Protein AF-A0A257CIY1-F1 (afdb_monomer)

Radius of gyration: 21.98 Å; Cα contacts (8 Å, |Δi|>4): 385; chains: 1; bounding box: 58×65×48 Å

Solvent-accessible surface area (backbone atoms only — not comparable to full-atom values): 18807 Å² total; per-residue (Å²): 137,91,86,81,84,79,80,72,84,63,74,68,58,62,56,50,49,56,51,46,56,52,44,54,53,49,51,56,49,50,68,36,63,74,48,83,44,46,62,54,44,55,55,49,56,71,69,44,56,70,42,62,49,39,42,55,61,74,32,78,88,51,40,74,64,55,70,74,72,50,87,64,82,76,81,66,85,75,79,75,54,74,66,58,45,50,50,50,51,52,17,51,54,28,56,54,46,79,53,44,65,61,54,44,32,76,73,69,68,60,56,58,76,64,17,49,76,54,48,61,90,66,48,63,60,50,52,41,52,41,42,50,53,25,52,53,48,31,63,76,48,62,53,66,80,57,82,95,53,64,50,44,80,51,68,74,60,67,52,43,51,53,35,20,50,49,17,22,53,18,14,61,49,36,74,72,24,44,68,61,31,53,30,52,49,49,38,51,40,44,37,41,22,36,37,38,36,16,31,65,50,42,59,60,84,38,49,37,48,33,50,52,37,50,45,40,47,33,61,67,36,85,70,37,85,50,94,55,32,63,54,54,50,50,48,57,53,49,53,48,52,49,44,53,50,51,43,53,50,31,58,70,71,67,46,82,80,67,64,42,66,56,54,48,48,49,59,26,43,68,35,31,37,54,56,52,42,52,50,52,15,59,56,36,40,95,81,44,41,31,66,58,26,16,48,54,34,36,40,48,40,54,44,47,37,32,32,29,45,12,52,39,47,50,52,50,47,26,75,75,64,34,59,70,57,47,50,53,52,54,50,51,55,53,52,55,48,50,52,51,54,55,54,56,64,73,77,111

pLDDT: mean 71.23, std 19.75, range [25.67, 95.38]

Foldseek 3Di:
DDDDDDDDPDPVVVVVVVVVVVCVVVVLVVVCPPDPNVVVLVVLLVVDDQLLNLLVCLDPVNCVVVVVPDPAPDQPPDDDPPVLLVLLLLLLCLLLDAALVVVLCVVPVDDLVVLLVLQDPCNLVLLLVLLLVLLVVLLVDLLVVDDQQAQPQQPLDPLLVVLLQLLLQLLAVAPVSLSVSSSVLSNSLLNSLLSLLSNLRHGSVRSNVSLVSLLLLQSLANPSNDLCNLVSNVVSVVQLSVLSVVQSSCSSVVHDRDPSVVSSSVSSCVRNSVVSSSLSSQRSDPPRHSNSSSSSSSSVSVSSSSSSNSSSSLVSSCVRNNNVVSSVSSNVSSVVVVVVVVVVVVVD

Mean predicted aligned error: 12.9 Å

Sequence (348 aa):
MRQKRIKGSNPFVSANLQAFESCVARQALRKSLASRGFFVFRARCASLDPMLRSCLKDMPVTNLERTAKHEPAKVRAGVLDAQARAQLQLAVECLKRESWLVKLSGTVGTSLAVSAKFLPKGAKEKVRELASAAITKAMNGAALTLAHEPGAKASTGTGKLLTAASGAVGGAFGIVGAVAEIPATTMLTLRAIADVARSEGFDVRSPAVRLECAQVLALGSDDAIDDDALEGYYAVRSGMAMACNQAAAQLASGAAQMNWLAKVIQIVLEKFGVQLTSKAAAMSVPVVGAVIGATINTLFTDYYQTIARGHFIVKRLEEAHGVDVVRAELQAICAERAERLARGRRVV

Nearest PDB structures (foldseek):
  4pgr-assembly1_A  TM=3.120E-01  e=1.711E+00  Bacillus subtilis subsp. subtilis str. 168
  6oop-assembly1_A  TM=2.326E-01  e=3.933E+00  Escherichia coli
  6nq9-assembly3_C  TM=1.954E-01  e=4.100E+00  Bacillus subtilis subsp. subtilis str. 168
  6nq8-assembly2_B  TM=2.039E-01  e=7.043E+00  Bacillus subtilis subsp. subtilis str. 168

Structure (mmCIF, N/CA/C/O backbone):
data_AF-A0A257CIY1-F1
#
_entry.id   AF-A0A257CIY1-F1
#
loop_
_atom_site.group_PDB
_atom_site.id
_atom_site.type_symbol
_atom_site.label_atom_id
_atom_site.label_alt_id
_atom_site.label_comp_id
_atom_site.label_asym_id
_atom_site.label_entity_id
_atom_site.label_seq_id
_atom_site.pdbx_PDB_ins_code
_atom_site.Cartn_x
_atom_site.Cartn_y
_atom_site.Cartn_z
_atom_site.occupancy
_atom_site.B_iso_or_equiv
_atom_site.auth_seq_id
_atom_site.auth_comp_id
_atom_site.auth_asym_id
_atom_site.auth_atom_id
_atom_site.pdbx_PDB_model_num
ATOM 1 N N . MET A 1 1 ? 40.477 22.303 7.337 1.00 32.00 1 MET A N 1
ATOM 2 C CA . MET A 1 1 ? 39.216 22.049 6.598 1.00 32.00 1 MET A CA 1
ATOM 3 C C . MET A 1 1 ? 39.417 20.806 5.736 1.00 32.00 1 MET A C 1
ATOM 5 O O . MET A 1 1 ? 40.310 20.802 4.911 1.00 32.00 1 MET A O 1
ATOM 9 N N . ARG A 1 2 ? 38.923 19.646 6.187 1.00 30.03 2 ARG A N 1
ATOM 10 C CA . ARG A 1 2 ? 37.704 18.948 5.714 1.00 30.03 2 ARG A CA 1
ATOM 11 C C . ARG A 1 2 ? 37.804 18.380 4.287 1.00 30.03 2 ARG A C 1
ATOM 13 O O . ARG A 1 2 ? 37.438 19.052 3.339 1.00 30.03 2 ARG A O 1
ATOM 20 N N . GLN A 1 3 ? 38.124 17.088 4.199 1.00 27.98 3 GLN A N 1
ATOM 21 C CA . GLN A 1 3 ? 37.445 16.121 3.326 1.00 27.98 3 GLN A CA 1
ATOM 22 C C . GLN A 1 3 ? 37.514 14.737 3.999 1.00 27.98 3 GLN A C 1
ATOM 24 O O . GLN A 1 3 ? 38.563 14.104 4.035 1.00 27.98 3 GLN A O 1
ATOM 29 N N . LYS A 1 4 ? 36.398 14.275 4.577 1.00 28.73 4 LYS A N 1
ATOM 30 C CA . LYS A 1 4 ? 36.209 12.875 4.988 1.00 28.73 4 LYS A CA 1
ATOM 31 C C . LYS A 1 4 ? 35.299 12.215 3.952 1.00 28.73 4 LYS A C 1
ATOM 33 O O . LYS A 1 4 ? 34.103 12.481 3.932 1.00 28.73 4 LYS A O 1
ATOM 38 N N . ARG A 1 5 ? 35.881 11.361 3.103 1.00 27.22 5 ARG A N 1
ATOM 39 C CA . ARG A 1 5 ? 35.157 10.314 2.369 1.00 27.22 5 ARG A CA 1
ATOM 40 C C . ARG A 1 5 ? 34.639 9.303 3.390 1.00 27.22 5 ARG A C 1
ATOM 42 O O . ARG A 1 5 ? 35.444 8.632 4.031 1.00 27.22 5 ARG A O 1
ATOM 49 N N . ILE A 1 6 ? 33.325 9.170 3.515 1.00 26.11 6 ILE A N 1
ATOM 50 C CA . ILE A 1 6 ? 32.704 8.020 4.174 1.00 26.11 6 ILE A CA 1
ATOM 51 C C . ILE A 1 6 ? 32.456 6.985 3.069 1.00 26.11 6 ILE A C 1
ATOM 53 O O . ILE A 1 6 ? 31.558 7.143 2.250 1.00 26.11 6 ILE A O 1
ATOM 57 N N . LYS A 1 7 ? 33.333 5.972 3.002 1.00 31.23 7 LYS A N 1
ATOM 58 C CA . LYS A 1 7 ? 33.074 4.686 2.328 1.00 31.23 7 LYS A CA 1
ATOM 59 C C . LYS A 1 7 ? 31.859 4.067 3.035 1.00 31.23 7 LYS A C 1
ATOM 61 O O . LYS A 1 7 ? 31.823 4.062 4.259 1.00 31.23 7 LYS A O 1
ATOM 66 N N . GLY A 1 8 ? 30.807 3.679 2.328 1.00 27.11 8 GLY A N 1
ATOM 67 C CA . GLY A 1 8 ? 30.792 2.478 1.499 1.00 27.11 8 GLY A CA 1
ATOM 68 C C . GLY A 1 8 ? 30.074 1.392 2.300 1.00 27.11 8 GLY A C 1
ATOM 69 O O . GLY A 1 8 ? 30.664 0.802 3.202 1.00 27.11 8 GLY A O 1
ATOM 70 N N . SER A 1 9 ? 28.786 1.214 2.010 1.00 32.03 9 SER A N 1
ATOM 71 C CA . SER A 1 9 ? 27.926 0.145 2.516 1.00 32.03 9 SER A CA 1
ATOM 72 C C . SER A 1 9 ? 28.640 -1.203 2.407 1.00 32.03 9 SER A C 1
ATOM 74 O O . SER A 1 9 ? 29.236 -1.535 1.387 1.00 32.03 9 SER A O 1
ATOM 76 N N . ASN A 1 10 ? 28.652 -1.945 3.512 1.00 27.09 10 ASN A N 1
ATOM 77 C CA . ASN A 1 10 ? 29.484 -3.125 3.699 1.00 27.09 10 ASN A CA 1
ATOM 78 C C . ASN A 1 10 ? 28.898 -4.323 2.910 1.00 27.09 10 ASN A C 1
ATOM 80 O O . ASN A 1 10 ? 27.855 -4.845 3.316 1.00 27.09 10 ASN A O 1
ATOM 84 N N . PRO A 1 11 ? 29.534 -4.801 1.819 1.00 33.41 11 PRO A N 1
ATOM 85 C CA . PRO A 1 11 ? 29.015 -5.901 0.990 1.00 33.41 11 PRO A CA 1
ATOM 86 C C . PRO A 1 11 ? 28.999 -7.259 1.718 1.00 33.41 11 PRO A C 1
ATOM 88 O O . PRO A 1 11 ? 28.445 -8.235 1.218 1.00 33.41 11 PRO A O 1
ATOM 91 N N . PHE A 1 12 ? 29.558 -7.325 2.930 1.00 25.67 12 PHE A N 1
ATOM 92 C CA . PHE A 1 12 ? 29.509 -8.498 3.800 1.00 25.67 12 PHE A CA 1
ATOM 93 C C . PHE A 1 12 ? 28.160 -8.684 4.515 1.00 25.67 12 PHE A C 1
ATOM 95 O O . PHE A 1 12 ? 27.861 -9.789 4.964 1.00 25.67 12 PHE A O 1
ATOM 102 N N . VAL A 1 13 ? 27.334 -7.637 4.635 1.00 29.42 13 VAL A N 1
ATOM 103 C CA . VAL A 1 13 ? 26.060 -7.716 5.375 1.00 29.42 13 VAL A CA 1
ATOM 104 C C . VAL A 1 13 ? 24.937 -8.277 4.497 1.00 29.42 13 VAL A C 1
ATOM 106 O O . VAL A 1 13 ? 24.141 -9.079 4.976 1.00 29.42 13 VAL A O 1
ATOM 109 N N . SER A 1 14 ? 24.911 -7.959 3.198 1.00 31.91 14 SER A N 1
ATOM 110 C CA . SER A 1 14 ? 23.893 -8.460 2.259 1.00 31.91 14 SER A CA 1
ATOM 111 C C . SER A 1 14 ? 24.115 -9.924 1.849 1.00 31.91 14 SER A C 1
ATOM 113 O O . SER A 1 14 ? 23.158 -10.698 1.807 1.00 31.91 14 SER A O 1
ATOM 115 N N . ALA A 1 15 ? 25.369 -10.338 1.631 1.00 29.05 15 ALA A N 1
ATOM 116 C CA . ALA A 1 15 ? 25.707 -11.720 1.276 1.00 29.05 15 ALA A CA 1
ATOM 117 C C . ALA A 1 15 ? 25.490 -12.701 2.446 1.00 29.05 15 ALA A C 1
ATOM 119 O O . ALA A 1 15 ? 24.985 -13.808 2.250 1.00 29.05 15 ALA A O 1
ATOM 120 N N . ASN A 1 16 ? 25.803 -12.281 3.679 1.00 27.66 16 ASN A N 1
ATOM 121 C CA . ASN A 1 16 ? 25.569 -13.110 4.860 1.00 27.66 16 ASN A CA 1
ATOM 122 C C . ASN A 1 16 ? 24.086 -13.208 5.219 1.00 27.66 16 ASN A C 1
ATOM 124 O O . ASN A 1 16 ? 23.669 -14.268 5.668 1.00 27.66 16 ASN A O 1
ATOM 128 N N . LEU A 1 17 ? 23.268 -12.181 4.966 1.00 29.47 17 LEU A N 1
ATOM 129 C CA . LEU A 1 17 ? 21.825 -12.260 5.212 1.00 29.47 17 LEU A CA 1
ATOM 130 C C . LEU A 1 17 ? 21.140 -13.239 4.241 1.00 29.47 17 LEU A C 1
ATOM 132 O O . LEU A 1 17 ? 20.365 -14.080 4.683 1.00 29.47 17 LEU A O 1
ATOM 136 N N . GLN A 1 18 ? 21.511 -13.237 2.953 1.00 35.22 18 GLN A N 1
ATOM 137 C CA . GLN A 1 18 ? 21.011 -14.213 1.969 1.00 35.22 18 GLN A CA 1
ATOM 138 C C . GLN A 1 18 ? 21.487 -15.651 2.241 1.00 35.22 18 GLN A C 1
ATOM 140 O O . GLN A 1 18 ? 20.721 -16.605 2.054 1.00 35.22 18 GLN A O 1
ATOM 145 N N . ALA A 1 19 ? 22.728 -15.832 2.710 1.00 29.42 19 ALA A N 1
ATOM 146 C CA . ALA A 1 19 ? 23.244 -17.138 3.124 1.00 29.42 19 ALA A CA 1
ATOM 147 C C . ALA A 1 19 ? 22.586 -17.631 4.428 1.00 29.42 19 ALA A C 1
ATOM 149 O O . ALA A 1 19 ? 22.312 -18.825 4.567 1.00 29.42 19 ALA A O 1
ATOM 150 N N . PHE A 1 20 ? 22.257 -16.725 5.352 1.00 29.06 20 PHE A N 1
ATOM 151 C CA . PHE A 1 20 ? 21.577 -17.039 6.609 1.00 29.06 20 PHE A CA 1
ATOM 152 C C . PHE A 1 20 ? 20.088 -17.357 6.393 1.00 29.06 20 PHE A C 1
ATOM 154 O O . PHE A 1 20 ? 19.600 -18.354 6.920 1.00 29.06 20 PHE A O 1
ATOM 161 N N . GLU A 1 21 ? 19.387 -16.610 5.532 1.00 39.56 21 GLU A N 1
ATOM 162 C CA . GLU A 1 21 ? 18.001 -16.890 5.113 1.00 39.56 21 GLU A CA 1
ATOM 163 C C . GLU A 1 21 ? 17.883 -18.235 4.389 1.00 39.56 21 GLU A C 1
ATOM 165 O O . GLU A 1 21 ? 16.994 -19.041 4.668 1.00 39.56 21 GLU A O 1
ATOM 170 N N . SER A 1 22 ? 18.854 -18.524 3.523 1.00 37.66 22 SER A N 1
ATOM 171 C CA . SER A 1 22 ? 19.021 -19.810 2.853 1.00 37.66 22 SER A CA 1
ATOM 172 C C . SER A 1 22 ? 19.276 -20.969 3.809 1.00 37.66 22 SER A C 1
ATOM 174 O O . SER A 1 22 ? 18.736 -22.056 3.603 1.00 37.66 22 SER A O 1
ATOM 176 N N . CYS A 1 23 ? 20.153 -20.772 4.795 1.00 30.70 23 CYS A N 1
ATOM 177 C CA . CYS A 1 23 ? 20.637 -21.825 5.679 1.00 30.70 23 CYS A CA 1
ATOM 178 C C . CYS A 1 23 ? 19.613 -22.140 6.768 1.00 30.70 23 CYS A C 1
ATOM 180 O O . CYS A 1 23 ? 19.277 -23.303 6.950 1.00 30.70 23 CYS A O 1
ATOM 182 N N . VAL A 1 24 ? 19.025 -21.133 7.417 1.00 39.59 24 VAL A N 1
ATOM 183 C CA . VAL A 1 24 ? 18.032 -21.334 8.484 1.00 39.59 24 VAL A CA 1
ATOM 184 C C . VAL A 1 24 ? 16.750 -21.963 7.933 1.00 39.59 24 VAL A C 1
ATOM 186 O O . VAL A 1 24 ? 16.250 -22.925 8.518 1.00 39.59 24 VAL A O 1
ATOM 189 N N . ALA A 1 25 ? 16.266 -21.515 6.767 1.00 40.16 25 ALA A N 1
ATOM 190 C CA . ALA A 1 25 ? 15.112 -22.130 6.113 1.00 40.16 25 ALA A CA 1
ATOM 191 C C . ALA A 1 25 ? 15.414 -23.572 5.670 1.00 40.16 25 ALA A C 1
ATOM 193 O O . ALA A 1 25 ? 14.638 -24.478 5.970 1.00 40.16 25 ALA A O 1
ATOM 194 N N . ARG A 1 26 ? 16.571 -23.831 5.037 1.00 41.38 26 ARG A N 1
ATOM 195 C CA . ARG A 1 26 ? 16.959 -25.191 4.607 1.00 41.38 26 ARG A CA 1
ATOM 196 C C . ARG A 1 26 ? 17.271 -26.125 5.770 1.00 41.38 26 ARG A C 1
ATOM 198 O O . ARG A 1 26 ? 16.998 -27.315 5.663 1.00 41.38 26 ARG A O 1
ATOM 205 N N . GLN A 1 27 ? 17.826 -25.629 6.869 1.00 40.03 27 GLN A N 1
ATOM 206 C CA . GLN A 1 27 ? 18.190 -26.429 8.038 1.00 40.03 27 GLN A CA 1
ATOM 207 C C . GLN A 1 27 ? 16.960 -26.742 8.900 1.00 40.03 27 GLN A C 1
ATOM 209 O O . GLN A 1 27 ? 16.857 -27.858 9.409 1.00 40.03 27 GLN A O 1
ATOM 214 N N . ALA A 1 28 ? 15.986 -25.828 8.984 1.00 42.22 28 ALA A N 1
ATOM 215 C CA . ALA A 1 28 ? 14.673 -26.097 9.572 1.00 42.22 28 ALA A CA 1
ATOM 216 C C . ALA A 1 28 ? 13.869 -27.111 8.734 1.00 42.22 28 ALA A C 1
ATOM 218 O O . ALA A 1 28 ? 13.314 -28.063 9.287 1.00 42.22 28 ALA A O 1
ATOM 219 N N . LEU A 1 29 ? 13.882 -26.976 7.401 1.00 40.94 29 LEU A N 1
ATOM 220 C CA . LEU A 1 29 ? 13.205 -27.907 6.491 1.00 40.94 29 LEU A CA 1
ATOM 221 C C . LEU A 1 29 ? 13.872 -29.295 6.486 1.00 40.94 29 LEU A C 1
ATOM 223 O O . LEU A 1 29 ? 13.186 -30.306 6.606 1.00 40.94 29 LEU A O 1
ATOM 227 N N . ARG A 1 30 ? 15.213 -29.369 6.425 1.00 42.88 30 ARG A N 1
ATOM 228 C CA . ARG A 1 30 ? 15.969 -30.638 6.458 1.00 42.88 30 ARG A CA 1
ATOM 229 C C . ARG A 1 30 ? 15.815 -31.382 7.783 1.00 42.88 30 ARG A C 1
ATOM 231 O O . ARG A 1 30 ? 15.668 -32.600 7.763 1.00 42.88 30 ARG A O 1
ATOM 238 N N . LYS A 1 31 ? 15.796 -30.679 8.923 1.00 43.66 31 LYS A N 1
ATOM 239 C CA . LYS A 1 31 ? 15.531 -31.305 10.233 1.00 43.66 31 LYS A CA 1
ATOM 240 C C . LYS A 1 31 ? 14.095 -31.835 10.349 1.00 43.66 31 LYS A C 1
ATOM 242 O O . LYS A 1 31 ? 13.880 -32.829 11.033 1.00 43.66 31 LYS A O 1
ATOM 247 N N . SER A 1 32 ? 13.130 -31.215 9.663 1.00 41.97 32 SER A N 1
ATOM 248 C CA . SER A 1 32 ? 11.726 -31.654 9.646 1.00 41.97 32 SER A CA 1
ATOM 249 C C . SER A 1 32 ? 11.461 -32.816 8.672 1.00 41.97 32 SER A C 1
ATOM 251 O O . SER A 1 32 ? 10.648 -33.691 8.971 1.00 41.97 32 SER A O 1
ATOM 253 N N . LEU A 1 33 ? 12.184 -32.868 7.547 1.00 42.97 33 LEU A N 1
ATOM 254 C CA . LEU A 1 33 ? 12.042 -33.893 6.501 1.00 42.97 33 LEU A CA 1
ATOM 255 C C . LEU A 1 33 ? 12.739 -35.228 6.822 1.00 42.97 33 LEU A C 1
ATOM 257 O O . LEU A 1 33 ? 12.382 -36.248 6.242 1.00 42.97 33 LEU A O 1
ATOM 261 N N . ALA A 1 34 ? 13.706 -35.253 7.745 1.00 44.69 34 ALA A N 1
ATOM 262 C CA . ALA A 1 34 ? 14.533 -36.435 8.023 1.00 44.69 34 ALA A CA 1
ATOM 263 C C . ALA A 1 34 ? 13.948 -37.436 9.049 1.00 44.69 34 ALA A C 1
ATOM 265 O O . ALA A 1 34 ? 14.633 -38.369 9.457 1.00 44.69 34 ALA A O 1
ATOM 266 N N . SER A 1 35 ? 12.698 -37.283 9.499 1.00 42.19 35 SER A N 1
ATOM 267 C CA . SER A 1 35 ? 12.053 -38.248 10.410 1.00 42.19 35 SER A CA 1
ATOM 268 C C . SER A 1 35 ? 10.523 -38.221 10.277 1.00 42.19 35 SER A C 1
ATOM 270 O O . SER A 1 35 ? 9.983 -37.454 9.480 1.00 42.19 35 SER A O 1
ATOM 272 N N . ARG A 1 36 ? 9.806 -39.016 11.094 1.00 41.50 36 ARG A N 1
ATOM 273 C CA . ARG A 1 36 ? 8.328 -39.033 11.274 1.00 41.50 36 ARG A CA 1
ATOM 274 C C . ARG A 1 36 ? 7.658 -37.635 11.380 1.00 41.50 36 ARG A C 1
ATOM 276 O O . ARG A 1 36 ? 6.434 -37.540 11.328 1.00 41.50 36 ARG A O 1
ATOM 283 N N . GLY A 1 37 ? 8.436 -36.555 11.485 1.00 39.75 37 GLY A N 1
ATOM 284 C CA . GLY A 1 37 ? 8.030 -35.153 11.439 1.00 39.75 37 GLY A CA 1
ATOM 285 C C . GLY A 1 37 ? 7.378 -34.657 10.141 1.00 39.75 37 GLY A C 1
ATOM 286 O O . GLY A 1 37 ? 6.594 -33.722 10.236 1.00 39.75 37 GLY A O 1
ATOM 287 N N . PHE A 1 38 ? 7.580 -35.268 8.964 1.00 37.91 38 PHE A N 1
ATOM 288 C CA . PHE A 1 38 ? 6.916 -34.802 7.725 1.00 37.91 38 PHE A CA 1
ATOM 289 C C . PHE A 1 38 ? 5.382 -34.948 7.770 1.00 37.91 38 PHE A C 1
ATOM 291 O O . PHE A 1 38 ? 4.649 -34.048 7.359 1.00 37.91 38 PHE A O 1
ATOM 298 N N . PHE A 1 39 ? 4.877 -36.051 8.335 1.00 38.72 39 PHE A N 1
ATOM 299 C CA . PHE A 1 39 ? 3.435 -36.267 8.516 1.00 38.72 39 PHE A CA 1
ATOM 300 C C . PHE A 1 39 ? 2.850 -35.330 9.584 1.00 38.72 39 PHE A C 1
ATOM 302 O O . PHE A 1 39 ? 1.775 -34.766 9.386 1.00 38.72 39 PHE A O 1
ATOM 309 N N . VAL A 1 40 ? 3.589 -35.094 10.675 1.00 44.44 40 VAL A N 1
ATOM 310 C CA . VAL A 1 40 ? 3.215 -34.141 11.737 1.00 44.44 40 VAL A CA 1
ATOM 311 C C . VAL A 1 40 ? 3.235 -32.701 11.220 1.00 44.44 40 VAL A C 1
ATOM 313 O O . VAL A 1 40 ? 2.339 -31.926 11.535 1.00 44.44 40 VAL A O 1
ATOM 316 N N . PHE A 1 41 ? 4.207 -32.346 10.381 1.00 44.81 41 PHE A N 1
ATOM 317 C CA . PHE A 1 41 ? 4.299 -31.047 9.722 1.00 44.81 41 PHE A CA 1
ATOM 318 C C . PHE A 1 41 ? 3.135 -30.841 8.751 1.00 44.81 41 PHE A C 1
ATOM 320 O O . PHE A 1 41 ? 2.464 -29.819 8.822 1.00 44.81 41 PHE A O 1
ATOM 327 N N . ARG A 1 42 ? 2.810 -31.834 7.913 1.00 46.78 42 ARG A N 1
ATOM 328 C CA . ARG A 1 42 ? 1.653 -31.770 7.004 1.00 46.78 42 ARG A CA 1
ATOM 329 C C . ARG A 1 42 ? 0.324 -31.662 7.763 1.00 46.78 42 ARG A C 1
ATOM 331 O O . ARG A 1 42 ? -0.530 -30.871 7.367 1.00 46.78 42 ARG A O 1
ATOM 338 N N . ALA A 1 43 ? 0.173 -32.383 8.876 1.00 52.38 43 ALA A N 1
ATOM 339 C CA . ALA A 1 43 ? -0.988 -32.280 9.764 1.00 52.38 43 ALA A CA 1
ATOM 340 C C . ALA A 1 43 ? -1.071 -30.910 10.468 1.00 52.38 43 ALA A C 1
ATOM 342 O O . ALA A 1 43 ? -2.136 -30.299 10.505 1.00 52.38 43 ALA A O 1
ATOM 343 N N . ARG A 1 44 ? 0.054 -30.359 10.945 1.00 56.31 44 ARG A N 1
ATOM 344 C CA . ARG A 1 44 ? 0.115 -29.008 11.536 1.00 56.31 44 ARG A CA 1
ATOM 345 C C . ARG A 1 44 ? -0.107 -27.910 10.495 1.00 56.31 44 ARG A C 1
ATOM 347 O O . ARG A 1 44 ? -0.799 -26.936 10.776 1.00 56.31 44 ARG A O 1
ATOM 354 N N . CYS A 1 45 ? 0.358 -28.084 9.262 1.00 52.81 45 CYS A N 1
ATOM 355 C CA . CYS A 1 45 ? 0.036 -27.187 8.154 1.00 52.81 45 CYS A CA 1
ATOM 356 C C . CYS A 1 45 ? -1.458 -27.208 7.798 1.00 52.81 45 CYS A C 1
ATOM 358 O O . CYS A 1 45 ? -1.990 -26.182 7.380 1.00 52.81 45 CYS A O 1
ATOM 360 N N . ALA A 1 46 ? -2.160 -28.329 7.998 1.00 55.84 46 ALA A N 1
ATOM 361 C CA . ALA A 1 46 ? -3.616 -28.386 7.854 1.00 55.84 46 ALA A CA 1
ATOM 362 C C . ALA A 1 46 ? -4.359 -27.598 8.952 1.00 55.84 46 ALA A C 1
ATOM 364 O O . ALA A 1 46 ? -5.495 -27.187 8.719 1.00 55.84 46 ALA A O 1
ATOM 365 N N . SER A 1 47 ? -3.699 -27.311 10.082 1.00 58.12 47 SER A N 1
ATOM 366 C CA . SER A 1 47 ? -4.184 -26.416 11.145 1.00 58.12 47 SER A CA 1
ATOM 367 C C . SER A 1 47 ? -3.744 -24.951 10.997 1.00 58.12 47 SER A C 1
ATOM 369 O O . SER A 1 47 ? -4.132 -24.119 11.812 1.00 58.12 47 SER A O 1
ATOM 371 N N . LEU A 1 48 ? -2.956 -24.607 9.963 1.00 65.00 48 LEU A N 1
ATOM 372 C CA . LEU A 1 48 ? -2.626 -23.209 9.660 1.00 65.00 48 LEU A CA 1
ATOM 373 C C . LEU A 1 48 ? -3.898 -22.429 9.348 1.00 65.00 48 LEU A C 1
ATOM 375 O O . LEU A 1 48 ? -4.706 -22.890 8.531 1.00 65.00 48 LEU A O 1
ATOM 379 N N . ASP A 1 49 ? -3.972 -21.219 9.899 1.00 70.88 49 ASP A N 1
ATOM 380 C CA . ASP A 1 49 ? -4.901 -20.186 9.458 1.00 70.88 49 ASP A CA 1
ATOM 381 C C . ASP A 1 49 ? -4.893 -20.084 7.910 1.00 70.88 49 ASP A C 1
ATOM 383 O O . ASP A 1 49 ? -3.811 -20.090 7.304 1.00 70.88 49 ASP A O 1
ATOM 387 N N . PRO A 1 50 ? -6.065 -20.037 7.242 1.00 72.56 50 PRO A N 1
ATOM 388 C CA . PRO A 1 50 ? -6.152 -20.005 5.782 1.00 72.56 50 PRO A CA 1
ATOM 389 C C . PRO A 1 50 ? -5.366 -18.856 5.148 1.00 72.56 50 PRO A C 1
ATOM 391 O O . PRO A 1 50 ? -4.809 -19.025 4.060 1.00 72.56 50 PRO A O 1
ATOM 394 N N . MET A 1 51 ? -5.285 -17.710 5.830 1.00 74.00 51 MET A N 1
ATOM 395 C CA . MET A 1 51 ? -4.542 -16.556 5.357 1.00 74.00 51 MET A CA 1
ATOM 396 C C . MET A 1 51 ? -3.044 -16.789 5.447 1.00 74.00 51 MET A C 1
ATOM 398 O O . MET A 1 51 ? -2.363 -16.654 4.430 1.00 74.00 51 MET A O 1
ATOM 402 N N . LEU A 1 52 ? -2.542 -17.263 6.588 1.00 74.25 52 LEU A N 1
ATOM 403 C CA . LEU A 1 52 ? -1.131 -17.632 6.719 1.00 74.25 52 LEU A CA 1
ATOM 404 C C . LEU A 1 52 ? -0.734 -18.723 5.713 1.00 74.25 52 LEU A C 1
ATOM 406 O O . LEU A 1 52 ? 0.319 -18.644 5.083 1.00 74.25 52 LEU A O 1
ATOM 410 N N . ARG A 1 53 ? -1.600 -19.719 5.501 1.00 74.38 53 ARG A N 1
ATOM 411 C CA . ARG A 1 53 ? -1.378 -20.788 4.518 1.00 74.38 53 ARG A CA 1
ATOM 412 C C . ARG A 1 53 ? -1.298 -20.254 3.090 1.00 74.38 53 ARG A C 1
ATOM 414 O O . ARG A 1 53 ? -0.442 -20.710 2.339 1.00 74.38 53 ARG A O 1
ATOM 421 N N . SER A 1 54 ? -2.181 -19.330 2.708 1.00 72.94 54 SER A N 1
ATOM 422 C CA . SER A 1 54 ? -2.134 -18.688 1.388 1.00 72.94 54 SER A CA 1
ATOM 423 C C . SER A 1 54 ? -0.841 -17.892 1.223 1.00 72.94 54 SER A C 1
ATOM 425 O O . SER A 1 54 ? -0.140 -18.065 0.234 1.00 72.94 54 SER A O 1
ATOM 427 N N . CYS A 1 55 ? -0.461 -17.108 2.236 1.00 69.94 55 CYS A N 1
ATOM 428 C CA . CYS A 1 55 ? 0.757 -16.296 2.206 1.00 69.94 55 CYS A CA 1
ATOM 429 C C . CYS A 1 55 ? 2.020 -17.147 2.027 1.00 69.94 55 CYS A C 1
ATOM 431 O O . CYS A 1 55 ? 2.912 -16.790 1.266 1.00 69.94 55 CYS A O 1
ATOM 433 N N . LEU A 1 56 ? 2.088 -18.302 2.693 1.00 67.19 56 LEU A N 1
ATOM 434 C CA . LEU A 1 56 ? 3.219 -19.224 2.563 1.00 67.19 56 LEU A CA 1
ATOM 435 C C . LEU A 1 56 ? 3.271 -19.929 1.203 1.00 67.19 56 LEU A C 1
ATOM 437 O O . LEU A 1 56 ? 4.354 -20.328 0.788 1.00 67.19 56 LEU A O 1
ATOM 441 N N . LYS A 1 57 ? 2.136 -20.103 0.516 1.00 62.94 57 LYS A N 1
ATOM 442 C CA . LYS A 1 57 ? 2.080 -20.696 -0.832 1.00 62.94 57 LYS A CA 1
ATOM 443 C C . LYS A 1 57 ? 2.515 -19.725 -1.925 1.00 62.94 57 LYS A C 1
ATOM 445 O O . LYS A 1 57 ? 3.091 -20.166 -2.910 1.00 62.94 57 LYS A O 1
ATOM 450 N N . ASP A 1 58 ? 2.238 -18.439 -1.737 1.00 53.19 58 ASP A N 1
ATOM 451 C CA . ASP A 1 58 ? 2.509 -17.399 -2.734 1.00 53.19 58 ASP A CA 1
ATOM 452 C C . ASP A 1 58 ? 3.873 -16.707 -2.518 1.00 53.19 58 ASP A C 1
ATOM 454 O O . ASP A 1 58 ? 4.274 -15.846 -3.304 1.00 53.19 58 ASP A O 1
ATOM 458 N N . MET A 1 59 ? 4.624 -17.087 -1.473 1.00 52.34 59 MET A N 1
ATOM 459 C CA . MET A 1 59 ? 5.982 -16.593 -1.235 1.00 52.34 59 MET A CA 1
ATOM 460 C C . MET A 1 59 ? 7.033 -17.307 -2.104 1.00 52.34 59 MET A C 1
ATOM 462 O O . MET A 1 59 ? 6.975 -18.519 -2.303 1.00 52.34 59 MET A O 1
ATOM 466 N N . PRO A 1 60 ? 8.080 -16.595 -2.562 1.00 43.72 60 PRO A N 1
ATOM 467 C CA . PRO A 1 60 ? 9.068 -17.133 -3.502 1.00 43.72 60 PRO A CA 1
ATOM 468 C C . PRO A 1 60 ? 9.856 -18.346 -2.976 1.00 43.72 60 PRO A C 1
ATOM 470 O O . PRO A 1 60 ? 10.383 -19.117 -3.771 1.00 43.72 60 PRO A O 1
ATOM 473 N N . VAL A 1 61 ? 9.903 -18.571 -1.657 1.00 39.06 61 VAL A N 1
ATOM 474 C CA . VAL A 1 61 ? 10.650 -19.685 -1.041 1.00 39.06 61 VAL A CA 1
ATOM 475 C C . VAL A 1 61 ? 9.975 -21.050 -1.273 1.00 39.06 61 VAL A C 1
ATOM 477 O O . VAL A 1 61 ? 10.654 -22.073 -1.286 1.00 39.06 61 VAL A O 1
ATOM 480 N N . THR A 1 62 ? 8.659 -21.088 -1.503 1.00 35.81 62 THR A N 1
ATOM 481 C CA . THR A 1 62 ? 7.892 -22.316 -1.804 1.00 35.81 62 THR A CA 1
ATOM 482 C C . THR A 1 62 ? 7.631 -22.509 -3.302 1.00 35.81 62 THR A C 1
ATOM 484 O O . THR A 1 62 ? 7.223 -23.592 -3.723 1.00 35.81 62 THR A O 1
ATOM 487 N N . ASN A 1 63 ? 7.950 -21.512 -4.135 1.00 34.28 63 ASN A N 1
ATOM 488 C CA . ASN A 1 63 ? 7.761 -21.574 -5.587 1.00 34.28 63 ASN A CA 1
ATOM 489 C C . ASN A 1 63 ? 8.742 -22.500 -6.325 1.00 34.28 63 ASN A C 1
ATOM 491 O O . ASN A 1 63 ? 8.554 -22.729 -7.516 1.00 34.28 63 ASN A O 1
ATOM 495 N N . LEU A 1 64 ? 9.721 -23.105 -5.642 1.00 34.44 64 LEU A N 1
ATOM 496 C CA . LEU A 1 64 ? 10.596 -24.119 -6.247 1.00 34.44 64 LEU A CA 1
ATOM 497 C C . LEU A 1 64 ? 9.841 -25.390 -6.683 1.00 34.44 64 LEU A C 1
ATOM 499 O O . LEU A 1 64 ? 10.292 -26.070 -7.597 1.00 34.44 64 LEU A O 1
ATOM 503 N N . GLU A 1 65 ? 8.695 -25.716 -6.072 1.00 28.61 65 GLU A N 1
ATOM 504 C CA . GLU A 1 65 ? 7.900 -26.893 -6.470 1.00 28.61 65 GLU A CA 1
ATOM 505 C C . GLU A 1 65 ? 6.843 -26.579 -7.543 1.00 28.61 65 GLU A C 1
ATOM 507 O O . GLU A 1 65 ? 6.438 -27.468 -8.295 1.00 28.61 65 GLU A O 1
ATOM 512 N N . ARG A 1 66 ? 6.383 -25.322 -7.641 1.00 31.88 66 ARG A N 1
ATOM 513 C CA . ARG A 1 66 ? 5.334 -24.914 -8.595 1.00 31.88 66 ARG A CA 1
ATOM 514 C C . ARG A 1 66 ? 5.899 -24.641 -9.991 1.00 31.88 66 ARG A C 1
ATOM 516 O O . ARG A 1 66 ? 5.230 -24.954 -10.975 1.00 31.88 66 ARG A O 1
ATOM 523 N N . THR A 1 67 ? 7.151 -24.187 -10.080 1.00 36.50 67 THR A N 1
ATOM 524 C CA . THR A 1 67 ? 7.916 -24.108 -11.339 1.00 36.50 67 THR A CA 1
ATOM 525 C C . THR A 1 67 ? 8.180 -25.478 -11.976 1.00 36.50 67 THR A C 1
ATOM 527 O O . THR A 1 67 ? 8.545 -25.535 -13.144 1.00 36.50 67 THR A O 1
ATOM 530 N N . ALA A 1 68 ? 7.959 -26.581 -11.249 1.00 33.84 68 ALA A N 1
ATOM 531 C CA . ALA A 1 68 ? 8.143 -27.940 -11.756 1.00 33.84 68 ALA A CA 1
ATOM 532 C C . ALA A 1 68 ? 6.863 -28.592 -12.325 1.00 33.84 68 ALA A C 1
ATOM 534 O O . ALA A 1 68 ? 6.960 -29.659 -12.926 1.00 33.84 68 ALA A O 1
ATOM 535 N N . LYS A 1 69 ? 5.665 -28.012 -12.119 1.00 31.55 69 LYS A N 1
ATOM 536 C CA . LYS A 1 69 ? 4.378 -28.671 -12.456 1.00 31.55 69 LYS A CA 1
ATOM 537 C C . LYS A 1 69 ? 3.476 -27.928 -13.439 1.00 31.55 69 LYS A C 1
ATOM 539 O O . LYS A 1 69 ? 2.562 -28.546 -13.975 1.00 31.55 69 LYS A O 1
ATOM 544 N N . HIS A 1 70 ? 3.717 -26.647 -13.697 1.00 31.12 70 HIS A N 1
ATOM 545 C CA . HIS A 1 70 ? 3.145 -25.982 -14.863 1.00 31.12 70 HIS A CA 1
ATOM 546 C C . HIS A 1 70 ? 4.229 -25.874 -15.915 1.00 31.12 70 HIS A C 1
ATOM 548 O O . HIS A 1 70 ? 5.251 -25.245 -15.660 1.00 31.12 70 HIS A O 1
ATOM 554 N N . GLU A 1 71 ? 4.003 -26.495 -17.071 1.00 29.72 71 GLU A N 1
ATOM 555 C CA . GLU A 1 71 ? 4.819 -26.264 -18.254 1.00 29.72 71 GLU A CA 1
ATOM 556 C C . GLU A 1 71 ? 4.772 -24.760 -18.555 1.00 29.72 71 GLU A C 1
ATOM 558 O O . GLU A 1 71 ? 3.704 -24.228 -18.878 1.00 29.72 71 GLU A O 1
ATOM 563 N N . PRO A 1 72 ? 5.875 -24.032 -18.323 1.00 36.81 72 PRO A N 1
ATOM 564 C CA . PRO A 1 72 ? 5.853 -22.594 -18.426 1.00 36.81 72 PRO A CA 1
ATOM 565 C C . PRO A 1 72 ? 5.743 -22.234 -19.903 1.00 36.81 72 PRO A C 1
ATOM 567 O O . PRO A 1 72 ? 6.462 -22.786 -20.741 1.00 36.81 72 PRO A O 1
ATOM 570 N N . ALA A 1 73 ? 4.892 -21.263 -20.231 1.00 38.22 73 ALA A N 1
ATOM 571 C CA . ALA A 1 73 ? 5.053 -20.522 -21.472 1.00 38.22 73 ALA A CA 1
ATOM 572 C C . ALA A 1 73 ? 6.514 -20.049 -21.516 1.00 38.22 73 ALA A C 1
ATOM 574 O O . ALA A 1 73 ? 6.910 -19.253 -20.671 1.00 38.22 73 ALA A O 1
ATOM 575 N N . LYS A 1 74 ? 7.315 -20.659 -22.407 1.00 36.91 74 LYS A N 1
ATOM 576 C CA . LYS A 1 74 ? 8.761 -20.463 -22.616 1.00 36.91 74 LYS A CA 1
ATOM 577 C C . LYS A 1 74 ? 9.354 -19.352 -21.742 1.00 36.91 74 LYS A C 1
ATOM 579 O O . LYS A 1 74 ? 9.353 -18.189 -22.144 1.00 36.91 74 LYS A O 1
ATOM 584 N N . VAL A 1 75 ? 9.926 -19.722 -20.593 1.00 41.25 75 VAL A N 1
ATOM 585 C CA . VAL A 1 75 ? 10.873 -18.858 -19.876 1.00 41.25 75 VAL A CA 1
ATOM 586 C C . VAL A 1 75 ? 12.077 -18.685 -20.797 1.00 41.25 75 VAL A C 1
ATOM 588 O O . VAL A 1 75 ? 13.010 -19.486 -20.799 1.00 41.25 75 VAL A O 1
ATOM 591 N N . ARG A 1 76 ? 12.037 -17.663 -21.652 1.00 41.19 76 ARG A N 1
ATOM 592 C CA . ARG A 1 76 ? 13.245 -17.137 -22.272 1.00 41.19 76 ARG A CA 1
ATOM 593 C C . ARG A 1 76 ? 13.986 -16.408 -21.164 1.00 41.19 76 ARG A C 1
ATOM 595 O O . ARG A 1 76 ? 13.554 -15.356 -20.706 1.00 41.19 76 ARG A O 1
ATOM 602 N N . ALA A 1 77 ? 15.070 -17.013 -20.694 1.00 42.56 77 ALA A N 1
ATOM 603 C CA . ALA A 1 77 ? 16.054 -16.298 -19.907 1.00 42.56 77 ALA A CA 1
ATOM 604 C C . ALA A 1 77 ? 16.515 -15.072 -20.715 1.00 42.56 77 ALA A C 1
ATOM 606 O O . ALA A 1 77 ? 17.016 -15.223 -21.828 1.00 42.56 77 ALA A O 1
ATOM 607 N N . GLY A 1 78 ? 16.328 -13.878 -20.151 1.00 58.97 78 GLY A N 1
ATOM 608 C CA . GLY A 1 78 ? 16.877 -12.631 -20.676 1.00 58.97 78 GLY A CA 1
ATOM 609 C C . GLY A 1 78 ? 15.861 -11.741 -21.392 1.00 58.97 78 GLY A C 1
ATOM 610 O O . GLY A 1 78 ? 15.403 -12.061 -22.483 1.00 58.97 78 GLY A O 1
ATOM 611 N N . VAL A 1 79 ? 15.645 -10.566 -20.789 1.00 66.75 79 VAL A N 1
ATOM 612 C CA . VAL A 1 79 ? 14.972 -9.369 -21.326 1.00 66.75 79 VAL A CA 1
ATOM 613 C C . VAL A 1 79 ? 13.435 -9.430 -21.320 1.00 66.75 79 VAL A C 1
ATOM 615 O O . VAL A 1 79 ? 12.812 -10.225 -22.019 1.00 66.75 79 VAL A O 1
ATOM 618 N N . LEU A 1 80 ? 12.822 -8.543 -20.520 1.00 83.06 80 LEU A N 1
ATOM 619 C CA . LEU A 1 80 ? 11.390 -8.226 -20.603 1.00 83.06 80 LEU A CA 1
ATOM 620 C C . LEU A 1 80 ? 11.081 -7.685 -22.002 1.00 83.06 80 LEU A C 1
ATOM 622 O O . LEU A 1 80 ? 11.828 -6.855 -22.521 1.00 83.06 80 LEU A O 1
ATOM 626 N N . ASP A 1 81 ? 9.966 -8.104 -22.599 1.00 88.69 81 ASP A N 1
ATOM 627 C CA . ASP A 1 81 ? 9.527 -7.490 -23.850 1.00 88.69 81 ASP A CA 1
ATOM 628 C C . ASP A 1 81 ? 9.225 -5.986 -23.663 1.00 88.69 81 ASP A C 1
ATOM 630 O O . ASP A 1 81 ? 9.096 -5.470 -22.545 1.00 88.69 81 ASP A O 1
ATOM 634 N N . ALA A 1 82 ? 9.132 -5.252 -24.774 1.00 89.94 82 ALA A N 1
ATOM 635 C CA . ALA A 1 82 ? 8.948 -3.802 -24.739 1.00 89.94 82 ALA A CA 1
ATOM 636 C C . ALA A 1 82 ? 7.662 -3.381 -24.002 1.00 89.94 82 ALA A C 1
ATOM 638 O O . ALA A 1 82 ? 7.641 -2.339 -23.345 1.00 89.94 82 ALA A O 1
ATOM 639 N N . GLN A 1 83 ? 6.604 -4.194 -24.073 1.00 91.69 83 GLN A N 1
ATOM 640 C CA . GLN A 1 83 ? 5.330 -3.908 -23.421 1.00 91.69 83 GLN A CA 1
ATOM 641 C C . GLN A 1 83 ? 5.428 -4.117 -21.905 1.00 91.69 83 GLN A C 1
ATOM 643 O O . GLN A 1 83 ? 5.000 -3.257 -21.134 1.00 91.69 83 GLN A O 1
ATOM 648 N N . ALA A 1 84 ? 6.024 -5.222 -21.466 1.00 92.06 84 ALA A N 1
ATOM 649 C CA . ALA A 1 84 ? 6.265 -5.541 -20.068 1.00 92.06 84 ALA A CA 1
ATOM 650 C C . ALA A 1 84 ? 7.206 -4.515 -19.426 1.00 92.06 84 ALA A C 1
ATOM 652 O O . ALA A 1 84 ? 6.936 -4.029 -18.326 1.00 92.06 84 ALA A O 1
ATOM 653 N N . ARG A 1 85 ? 8.255 -4.091 -20.144 1.00 93.81 85 ARG A N 1
ATOM 654 C CA . ARG A 1 85 ? 9.139 -3.009 -19.697 1.00 93.81 85 ARG A CA 1
ATOM 655 C C . ARG A 1 85 ? 8.402 -1.670 -19.589 1.00 93.81 85 ARG A C 1
ATOM 657 O O . ARG A 1 85 ? 8.592 -0.973 -18.597 1.00 93.81 85 ARG A O 1
ATOM 664 N N . ALA A 1 86 ? 7.525 -1.322 -20.534 1.00 94.75 86 ALA A N 1
ATOM 665 C CA . ALA A 1 86 ? 6.709 -0.104 -20.453 1.00 94.75 86 ALA A CA 1
ATOM 666 C C . ALA A 1 86 ? 5.727 -0.131 -19.264 1.00 94.75 86 ALA A 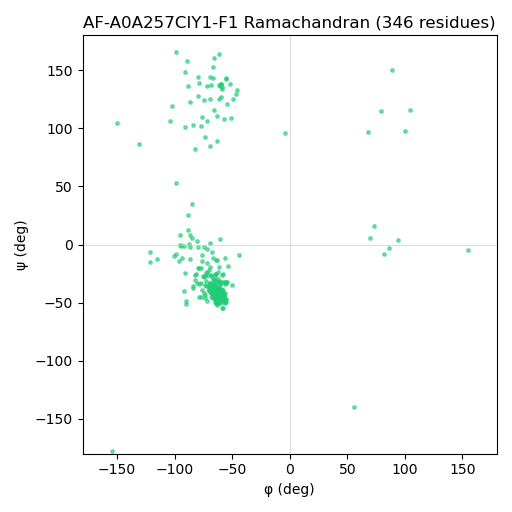C 1
ATOM 668 O O . ALA A 1 86 ? 5.562 0.865 -18.560 1.00 94.75 86 ALA A O 1
ATOM 669 N N . GLN A 1 87 ? 5.115 -1.284 -18.979 1.00 94.88 87 GLN A N 1
ATOM 670 C CA . GLN A 1 87 ? 4.300 -1.460 -17.775 1.00 94.88 87 GLN A CA 1
ATOM 671 C C . GLN A 1 87 ? 5.137 -1.320 -16.498 1.00 94.88 87 GLN A C 1
ATOM 673 O O . GLN A 1 87 ? 4.693 -0.695 -15.537 1.00 94.88 87 GLN A O 1
ATOM 678 N N . LEU A 1 88 ? 6.364 -1.841 -16.489 1.00 93.50 88 LEU A N 1
ATOM 679 C CA . LEU A 1 88 ? 7.272 -1.695 -15.355 1.00 93.50 88 LEU A CA 1
ATOM 680 C C . LEU A 1 88 ? 7.717 -0.236 -15.153 1.00 93.50 88 LEU A C 1
ATOM 682 O O . LEU A 1 88 ? 7.815 0.220 -14.017 1.00 93.50 88 LEU A O 1
ATOM 686 N N . GLN A 1 89 ? 7.900 0.532 -16.232 1.00 94.25 89 GLN A N 1
ATOM 687 C CA . GLN A 1 89 ? 8.121 1.982 -16.161 1.00 94.25 89 GLN A CA 1
ATOM 688 C C . GLN A 1 89 ? 6.930 2.703 -15.524 1.00 94.25 89 GLN A C 1
ATOM 690 O O . GLN A 1 89 ? 7.120 3.477 -14.585 1.00 94.25 89 GLN A O 1
ATOM 695 N N . LEU A 1 90 ? 5.705 2.382 -15.954 1.00 93.94 90 LEU A N 1
ATOM 696 C CA . LEU A 1 90 ? 4.486 2.895 -15.325 1.00 93.94 90 LEU A CA 1
ATOM 697 C C . LEU A 1 90 ? 4.430 2.529 -13.834 1.00 93.94 90 LEU A C 1
ATOM 699 O O . LEU A 1 90 ? 4.033 3.351 -13.007 1.00 93.94 90 LEU A O 1
ATOM 703 N N . ALA A 1 91 ? 4.856 1.319 -13.465 1.00 93.44 91 ALA A N 1
ATOM 704 C CA . ALA A 1 91 ? 4.919 0.915 -12.068 1.00 93.44 91 ALA A CA 1
ATOM 705 C C . ALA A 1 91 ? 5.915 1.759 -11.260 1.00 93.44 91 ALA A C 1
ATOM 707 O O . ALA A 1 91 ? 5.576 2.201 -10.163 1.00 93.44 91 ALA A O 1
ATOM 708 N N . VAL A 1 92 ? 7.100 2.054 -11.806 1.00 91.25 92 VAL A N 1
ATOM 709 C CA . VAL A 1 92 ? 8.078 2.964 -11.178 1.00 91.25 92 VAL A CA 1
ATOM 710 C C . VAL A 1 92 ? 7.502 4.368 -11.009 1.00 91.25 92 VAL A C 1
ATOM 712 O O . VAL A 1 92 ? 7.690 4.989 -9.964 1.00 91.25 92 VAL A O 1
ATOM 715 N N . GLU A 1 93 ? 6.796 4.890 -12.011 1.00 89.69 93 GLU A N 1
ATOM 716 C CA . GLU A 1 93 ? 6.114 6.187 -11.918 1.00 89.69 93 GLU A CA 1
ATOM 717 C C . GLU A 1 93 ? 5.064 6.208 -10.812 1.00 89.69 93 GLU A C 1
ATOM 719 O O . GLU A 1 93 ? 5.020 7.152 -10.022 1.00 89.69 93 GLU A O 1
ATOM 724 N N . CYS A 1 94 ? 4.276 5.140 -10.716 1.00 91.38 94 CYS A N 1
ATOM 725 C CA . CYS A 1 94 ? 3.261 4.977 -9.692 1.00 91.38 94 CYS A CA 1
ATOM 726 C C . CYS A 1 94 ? 3.860 4.875 -8.281 1.00 91.38 94 CYS A C 1
ATOM 728 O O . CYS A 1 94 ? 3.361 5.528 -7.370 1.00 91.38 94 CYS A O 1
ATOM 730 N N . LEU A 1 95 ? 4.920 4.081 -8.097 1.00 89.06 95 LEU A N 1
ATOM 731 C CA . LEU A 1 95 ? 5.559 3.853 -6.793 1.00 89.06 95 LEU A CA 1
ATOM 732 C C . LEU A 1 95 ? 6.371 5.062 -6.312 1.00 89.06 95 LEU A C 1
ATOM 734 O O . LEU A 1 95 ? 6.378 5.351 -5.122 1.00 89.06 95 LEU A O 1
ATOM 738 N N . LYS A 1 96 ? 7.010 5.803 -7.225 1.00 85.31 96 LYS A N 1
ATOM 739 C CA . LYS A 1 96 ? 7.726 7.058 -6.922 1.00 85.31 96 LYS A CA 1
ATOM 740 C C . LYS A 1 96 ? 6.815 8.288 -7.003 1.00 85.31 96 LYS A C 1
ATOM 742 O O . LYS A 1 96 ? 7.272 9.384 -7.339 1.00 85.31 96 LYS A O 1
ATOM 747 N N . ARG A 1 97 ? 5.509 8.108 -6.801 1.00 83.31 97 ARG A N 1
ATOM 748 C CA . ARG A 1 97 ? 4.552 9.209 -6.833 1.00 83.31 97 ARG A CA 1
ATOM 749 C C . ARG A 1 97 ? 4.789 10.133 -5.641 1.00 83.31 97 ARG A C 1
ATOM 751 O O . ARG A 1 97 ? 4.968 9.684 -4.515 1.00 83.31 97 ARG A O 1
ATOM 758 N N . GLU A 1 98 ? 4.738 11.432 -5.909 1.00 79.44 98 GLU A N 1
ATOM 759 C CA . GLU A 1 98 ? 4.802 12.473 -4.887 1.00 79.44 98 GLU A CA 1
ATOM 760 C C . GLU A 1 98 ? 3.718 12.285 -3.811 1.00 79.44 98 GLU A C 1
ATOM 762 O O . GLU A 1 98 ? 2.583 11.892 -4.114 1.00 79.44 98 GLU A O 1
ATOM 767 N N . SER A 1 99 ? 4.076 12.591 -2.561 1.00 82.56 99 SER A N 1
ATOM 768 C CA . SER A 1 99 ? 3.177 12.499 -1.411 1.00 82.56 99 SER A CA 1
ATOM 769 C C . SER A 1 99 ? 1.897 13.315 -1.606 1.00 82.56 99 SER A C 1
ATOM 771 O O . SER A 1 99 ? 1.904 14.435 -2.127 1.00 82.56 99 SER A O 1
ATOM 773 N N . TRP A 1 100 ? 0.776 12.779 -1.118 1.00 85.88 100 TRP A N 1
ATOM 774 C CA . TRP A 1 100 ? -0.509 13.480 -1.098 1.00 85.88 100 TRP A CA 1
ATOM 775 C C . TRP A 1 100 ? -0.448 14.794 -0.301 1.00 85.88 100 TRP A C 1
ATOM 777 O O . TRP A 1 100 ? -1.202 15.719 -0.603 1.00 85.88 100 TRP A O 1
ATOM 787 N N . LEU A 1 101 ? 0.464 14.900 0.675 1.00 82.56 101 LEU A N 1
ATOM 788 C CA . LEU A 1 101 ? 0.667 16.104 1.482 1.00 82.56 101 LEU A CA 1
ATOM 789 C C . LEU A 1 101 ? 1.217 17.269 0.661 1.00 82.56 101 LEU A C 1
ATOM 791 O O . LEU A 1 101 ? 0.791 18.405 0.861 1.00 82.56 101 LEU A O 1
ATOM 795 N N . VAL A 1 102 ? 2.117 16.994 -0.287 1.00 83.25 102 VAL A N 1
ATOM 796 C CA . VAL A 1 102 ? 2.674 18.036 -1.163 1.00 83.25 102 VAL A CA 1
ATOM 797 C C . VAL A 1 102 ? 1.608 18.544 -2.134 1.00 83.25 102 VAL A C 1
ATOM 799 O O . VAL A 1 102 ? 1.477 19.743 -2.367 1.00 83.25 102 VAL A O 1
ATOM 802 N N . LYS A 1 103 ? 0.743 17.651 -2.625 1.00 84.88 103 LYS A N 1
ATOM 803 C CA . LYS A 1 103 ? -0.420 18.061 -3.427 1.00 84.88 103 LYS A CA 1
ATOM 804 C C . LYS A 1 103 ? -1.411 18.885 -2.617 1.00 84.88 103 LYS A C 1
ATOM 806 O O . LYS A 1 103 ? -1.954 19.866 -3.125 1.00 84.88 103 LYS A O 1
ATOM 811 N N . LEU A 1 104 ? -1.644 18.505 -1.361 1.00 83.38 104 LEU A N 1
ATOM 812 C CA . LEU A 1 104 ? -2.519 19.254 -0.467 1.00 83.38 104 LEU A CA 1
ATOM 813 C C . LEU A 1 104 ? -1.974 20.663 -0.211 1.00 83.38 104 LEU A C 1
ATOM 815 O O . LEU A 1 104 ? -2.743 21.617 -0.300 1.00 83.38 104 LEU A O 1
ATOM 819 N N . SER A 1 105 ? -0.675 20.813 0.067 1.00 80.56 105 SER A N 1
ATOM 820 C CA . SER A 1 105 ? -0.075 22.130 0.310 1.00 80.56 105 SER A CA 1
ATOM 821 C C . SER A 1 105 ? -0.160 23.030 -0.923 1.00 80.56 105 SER A C 1
ATOM 823 O O . SER A 1 105 ? -0.539 24.189 -0.787 1.00 80.56 105 SER A O 1
ATOM 825 N N . GLY A 1 106 ? 0.076 22.491 -2.124 1.00 79.38 106 GLY A N 1
ATOM 826 C CA . GLY A 1 106 ? -0.105 23.228 -3.377 1.00 79.38 106 GLY A CA 1
ATOM 827 C C . GLY A 1 106 ? -1.560 23.619 -3.674 1.00 79.38 106 GLY A C 1
ATOM 828 O O . GLY A 1 106 ? -1.795 24.624 -4.335 1.00 79.38 106 GLY A O 1
ATOM 829 N N . THR A 1 107 ? -2.539 22.855 -3.173 1.00 77.75 107 THR A N 1
ATOM 830 C CA . THR A 1 107 ? -3.972 23.091 -3.445 1.00 77.75 107 THR A CA 1
ATOM 831 C C . THR A 1 107 ? -4.636 23.998 -2.404 1.00 77.75 107 THR A C 1
ATOM 833 O O . THR A 1 107 ? -5.480 24.818 -2.750 1.00 77.75 107 THR A O 1
ATOM 836 N N . VAL A 1 108 ? -4.295 23.831 -1.123 1.00 71.75 108 VAL A N 1
ATOM 837 C CA . VAL A 1 108 ? -4.997 24.456 0.017 1.00 71.75 108 VAL A CA 1
ATOM 838 C C . VAL A 1 108 ? -4.099 25.450 0.772 1.00 71.75 108 VAL A C 1
ATOM 840 O O . VAL A 1 108 ? -4.586 26.217 1.595 1.00 71.75 108 VAL A O 1
ATOM 843 N N . GLY A 1 109 ? -2.784 25.468 0.519 1.00 69.62 109 GLY A N 1
ATOM 844 C CA . GLY A 1 109 ? -1.841 26.388 1.173 1.00 69.62 109 GLY A CA 1
ATOM 845 C C . GLY A 1 109 ? -1.601 26.111 2.664 1.00 69.62 109 GLY A C 1
ATOM 846 O O . GLY A 1 109 ? -0.911 26.873 3.338 1.00 69.62 109 GLY A O 1
ATOM 847 N N . THR A 1 110 ? -2.159 25.029 3.214 1.00 64.88 110 THR A N 1
ATOM 848 C CA . THR A 1 110 ? -2.044 24.689 4.637 1.00 64.88 110 THR A CA 1
ATOM 849 C C . THR A 1 110 ? -0.704 24.028 4.946 1.00 64.88 110 THR A C 1
ATOM 851 O O . THR A 1 110 ? -0.354 23.015 4.338 1.00 64.88 110 THR A O 1
ATOM 854 N N . SER A 1 111 ? 0.021 24.547 5.940 1.00 65.94 111 SER A N 1
ATOM 855 C CA . SER A 1 111 ? 1.249 23.925 6.445 1.00 65.94 111 SER A CA 1
ATOM 856 C C . SER A 1 111 ? 0.941 22.889 7.524 1.00 65.94 111 SER A C 1
ATOM 858 O O . SER A 1 111 ? 0.394 23.224 8.577 1.00 65.94 111 SER A O 1
ATOM 860 N N . LEU A 1 112 ? 1.369 21.642 7.304 1.00 67.94 112 LEU A N 1
ATOM 861 C CA . LEU A 1 112 ? 1.206 20.543 8.263 1.00 67.94 112 LEU A CA 1
ATOM 862 C C . LEU A 1 112 ? 1.826 20.861 9.637 1.00 67.94 112 LEU A C 1
ATOM 864 O O . LEU A 1 112 ? 1.305 20.442 10.668 1.00 67.94 112 LEU A O 1
ATOM 868 N N . ALA A 1 113 ? 2.910 21.645 9.663 1.00 69.75 113 ALA A N 1
ATOM 869 C CA . ALA A 1 113 ? 3.592 22.043 10.893 1.00 69.75 113 ALA A CA 1
ATOM 870 C C . ALA A 1 113 ? 2.732 22.955 11.785 1.00 69.75 113 ALA A C 1
ATOM 872 O O . ALA A 1 113 ? 2.844 22.911 13.011 1.00 69.75 113 ALA A O 1
ATOM 873 N N . VAL A 1 114 ? 1.865 23.774 11.183 1.00 68.25 114 VAL A N 1
ATOM 874 C CA . VAL A 1 114 ? 0.914 24.614 11.922 1.00 68.25 114 VAL A CA 1
ATOM 875 C C . VAL A 1 114 ? -0.201 23.743 12.485 1.00 68.25 114 VAL A C 1
ATOM 877 O O . VAL A 1 114 ? -0.535 23.860 13.662 1.00 68.25 114 VAL A O 1
ATOM 880 N N . SER A 1 115 ? -0.715 22.812 11.683 1.00 70.25 115 SER A N 1
ATOM 881 C CA . SER A 1 115 ? -1.826 21.954 12.084 1.00 70.25 115 SER A CA 1
ATOM 882 C C . SER A 1 115 ? -1.444 20.951 13.177 1.00 70.25 115 SER A C 1
ATOM 884 O O . SER A 1 115 ? -2.230 20.709 14.090 1.00 70.25 115 SER A O 1
ATOM 886 N N . ALA A 1 116 ? -0.199 20.459 13.179 1.00 72.56 116 ALA A N 1
ATOM 887 C CA . ALA A 1 116 ? 0.322 19.564 14.215 1.00 72.56 116 ALA A CA 1
ATOM 888 C C . ALA A 1 116 ? 0.258 20.153 15.640 1.00 72.56 116 ALA A C 1
ATOM 890 O O . ALA A 1 116 ? 0.163 19.393 16.603 1.00 72.56 116 ALA A O 1
ATOM 891 N N . LYS A 1 117 ? 0.264 21.487 15.793 1.00 76.69 117 LYS A N 1
ATOM 892 C CA . LYS A 1 117 ? 0.129 22.160 17.100 1.00 76.69 117 LYS A CA 1
ATOM 893 C C . LYS A 1 117 ? -1.270 22.026 17.707 1.00 76.69 117 LYS A C 1
ATOM 895 O O . LYS A 1 117 ? -1.416 22.171 18.916 1.00 76.69 117 LYS A O 1
ATOM 900 N N . PHE A 1 118 ? -2.277 21.750 16.880 1.00 73.12 118 PHE A N 1
ATOM 901 C CA . PHE A 1 118 ? -3.674 21.602 17.292 1.00 73.12 118 PHE A CA 1
ATOM 902 C C . PHE A 1 118 ? -4.076 20.143 17.534 1.00 73.12 118 PHE A C 1
ATOM 904 O O . PHE A 1 118 ? -5.218 19.870 17.901 1.00 73.12 118 PHE A O 1
ATOM 911 N N . LEU A 1 119 ? -3.157 19.192 17.340 1.00 78.00 119 LEU A N 1
ATOM 912 C CA . LEU A 1 119 ? -3.439 17.781 17.556 1.00 78.00 119 LEU A CA 1
ATOM 913 C C . LEU A 1 119 ? -3.490 17.477 19.072 1.00 78.00 119 LEU A C 1
ATOM 915 O O . LEU A 1 119 ? -2.512 17.749 19.776 1.00 78.00 119 LEU A O 1
ATOM 919 N N . PRO A 1 120 ? -4.587 16.905 19.604 1.00 78.19 120 PRO A N 1
ATOM 920 C CA . PRO A 1 120 ? -4.700 16.630 21.033 1.00 78.19 120 PRO A CA 1
ATOM 921 C C . PRO A 1 120 ? -3.707 15.552 21.495 1.00 78.19 120 PRO A C 1
ATOM 923 O O . PRO A 1 120 ? -3.312 14.659 20.738 1.00 78.19 120 PRO A O 1
ATOM 926 N N . LYS A 1 121 ? -3.316 15.610 22.776 1.00 82.25 121 LYS A N 1
ATOM 927 C CA . LYS A 1 121 ? -2.477 14.572 23.400 1.00 82.25 121 LYS A CA 1
ATOM 928 C C . LYS A 1 121 ? -3.188 13.214 23.307 1.00 82.25 121 LYS A C 1
ATOM 930 O O . LYS A 1 121 ? -4.378 13.130 23.593 1.00 82.25 121 LYS A O 1
ATOM 935 N N . GLY A 1 122 ? -2.472 12.164 22.903 1.00 82.69 122 GLY A N 1
ATOM 936 C CA . GLY A 1 122 ? -3.038 10.817 22.727 1.00 82.69 122 GLY A CA 1
ATOM 937 C C . GLY A 1 122 ? -3.679 10.548 21.356 1.00 82.69 122 GLY A C 1
ATOM 938 O O . GLY A 1 122 ? -4.128 9.432 21.094 1.00 82.69 122 GLY A O 1
ATOM 939 N N . ALA A 1 123 ? -3.737 11.544 20.460 1.00 81.25 123 ALA A N 1
ATOM 940 C CA . ALA A 1 123 ? -4.337 11.366 19.137 1.00 81.25 123 ALA A CA 1
ATOM 941 C C . ALA A 1 123 ? -3.595 10.327 18.287 1.00 81.25 123 ALA A C 1
ATOM 943 O O . ALA A 1 123 ? -4.233 9.561 17.572 1.00 81.25 123 ALA A O 1
ATOM 944 N N . LYS A 1 124 ? -2.260 10.270 18.378 1.00 83.12 124 LYS A N 1
ATOM 945 C CA . LYS A 1 124 ? -1.441 9.316 17.613 1.00 83.12 124 LYS A CA 1
ATOM 946 C C . LYS A 1 124 ? -1.786 7.876 17.982 1.00 83.12 124 LYS A C 1
ATOM 948 O O . LYS A 1 124 ? -2.000 7.040 17.107 1.00 83.12 124 LYS A O 1
ATOM 953 N N . GLU A 1 125 ? -1.883 7.607 19.278 1.00 88.19 125 GLU A N 1
ATOM 954 C CA . GLU A 1 125 ? -2.219 6.305 19.841 1.00 88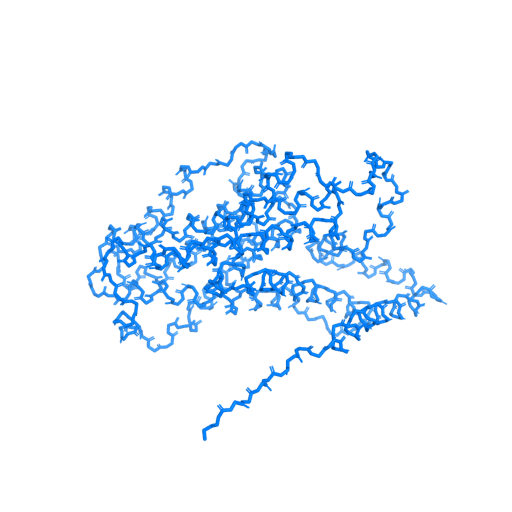.19 125 GLU A CA 1
ATOM 955 C C . GLU A 1 125 ? -3.639 5.902 19.439 1.00 88.19 125 GLU A C 1
ATOM 957 O O . GLU A 1 125 ? -3.843 4.792 18.945 1.00 88.19 125 GLU A O 1
ATOM 962 N N . LYS A 1 126 ? -4.604 6.827 19.547 1.00 87.06 126 LYS A N 1
ATOM 963 C CA . LYS A 1 126 ? -5.995 6.558 19.163 1.00 87.06 126 LYS A CA 1
ATOM 964 C C . LYS A 1 126 ? -6.153 6.317 17.663 1.00 87.06 126 LYS A C 1
ATOM 966 O O . LYS A 1 126 ? -6.845 5.385 17.264 1.00 87.06 126 LYS A O 1
ATOM 971 N N . VAL A 1 127 ? -5.479 7.109 16.829 1.00 86.00 127 VAL A N 1
ATOM 972 C CA . VAL A 1 127 ? -5.440 6.913 15.372 1.00 86.00 127 VAL A CA 1
ATOM 973 C C . VAL A 1 127 ? -4.869 5.537 15.036 1.00 86.00 127 VAL A C 1
ATOM 975 O O . VAL A 1 127 ? -5.452 4.817 14.228 1.00 86.00 127 VAL A O 1
ATOM 978 N N . ARG A 1 128 ? -3.769 5.137 15.684 1.00 87.94 128 ARG A N 1
ATOM 979 C CA . ARG A 1 128 ? -3.143 3.827 15.468 1.00 87.94 128 ARG A CA 1
ATOM 980 C C . ARG A 1 128 ? -4.061 2.674 15.886 1.00 87.94 128 ARG A C 1
ATOM 982 O O . ARG A 1 128 ? -4.167 1.696 15.151 1.00 87.94 128 ARG A O 1
ATOM 989 N N . GLU A 1 129 ? -4.742 2.791 17.024 1.00 89.56 129 GLU A N 1
ATOM 990 C CA . GLU A 1 129 ? -5.720 1.806 17.511 1.00 89.56 129 GLU A CA 1
ATOM 991 C C . GLU A 1 129 ? -6.884 1.632 16.522 1.00 89.56 129 GLU A C 1
ATOM 993 O O . GLU A 1 129 ? -7.192 0.518 16.092 1.00 89.56 129 GLU A O 1
ATOM 998 N N . LEU A 1 130 ? -7.486 2.744 16.099 1.00 89.62 130 LEU A N 1
ATOM 999 C CA . LEU A 1 130 ? -8.603 2.774 15.156 1.00 89.62 130 LEU A CA 1
ATOM 1000 C C . LEU A 1 130 ? -8.215 2.226 13.777 1.00 89.62 130 LEU A C 1
ATOM 1002 O O . LEU A 1 130 ? -8.963 1.448 13.180 1.00 89.62 130 LEU A O 1
ATOM 1006 N N . ALA A 1 131 ? -7.024 2.578 13.295 1.00 87.75 131 ALA A N 1
ATOM 1007 C CA . ALA A 1 131 ? -6.471 2.048 12.056 1.00 87.75 131 ALA A CA 1
ATOM 1008 C C . ALA A 1 131 ? -6.213 0.541 12.144 1.00 87.75 131 ALA A C 1
ATOM 1010 O O . ALA A 1 131 ? -6.565 -0.191 11.223 1.00 87.75 131 ALA A O 1
ATOM 1011 N N . SER A 1 132 ? -5.659 0.065 13.264 1.00 90.38 132 SER A N 1
ATOM 1012 C CA . SER A 1 132 ? -5.432 -1.363 13.515 1.00 90.38 132 SER A CA 1
ATOM 1013 C C . SER A 1 132 ? -6.732 -2.161 13.401 1.00 90.38 132 SER A C 1
ATOM 1015 O O . SER A 1 132 ? -6.805 -3.156 12.672 1.00 90.38 132 SER A O 1
ATOM 1017 N N . ALA A 1 133 ? -7.793 -1.682 14.058 1.00 88.19 133 ALA A N 1
ATOM 1018 C CA . ALA A 1 133 ? -9.111 -2.302 14.004 1.00 88.19 133 ALA A CA 1
ATOM 1019 C C . ALA A 1 133 ? -9.694 -2.290 12.580 1.00 88.19 133 ALA A C 1
ATOM 1021 O O . ALA A 1 133 ? -10.236 -3.298 12.119 1.00 88.19 133 ALA A O 1
ATOM 1022 N N . ALA A 1 134 ? -9.547 -1.175 11.857 1.00 87.94 134 ALA A N 1
ATOM 1023 C CA . ALA A 1 134 ? -10.027 -1.042 10.486 1.00 87.94 134 ALA A CA 1
ATOM 1024 C C . ALA A 1 134 ? -9.294 -1.974 9.511 1.00 87.94 134 ALA A C 1
ATOM 1026 O O . ALA A 1 134 ? -9.952 -2.662 8.731 1.00 87.94 134 ALA A O 1
ATOM 1027 N N . ILE A 1 135 ? -7.961 -2.048 9.589 1.00 89.19 135 ILE A N 1
ATOM 1028 C CA . ILE A 1 135 ? -7.130 -2.948 8.775 1.00 89.19 135 ILE A CA 1
ATOM 1029 C C . ILE A 1 135 ? -7.505 -4.403 9.065 1.00 89.19 135 ILE A C 1
ATOM 1031 O O . ILE A 1 135 ? -7.806 -5.151 8.136 1.00 89.19 135 ILE A O 1
ATOM 1035 N N . THR A 1 136 ? -7.592 -4.785 10.344 1.00 87.81 136 THR A N 1
ATOM 1036 C CA . THR A 1 136 ? -8.003 -6.138 10.758 1.00 87.81 136 THR A CA 1
ATOM 1037 C C . THR A 1 136 ? -9.361 -6.509 10.163 1.00 87.81 136 THR A C 1
ATOM 1039 O O . THR A 1 136 ? -9.523 -7.561 9.544 1.00 87.81 136 THR A O 1
ATOM 1042 N N . LYS A 1 137 ? -10.353 -5.622 10.300 1.00 84.25 137 LYS A N 1
ATOM 1043 C CA . LYS A 1 137 ? -11.708 -5.847 9.786 1.00 84.25 137 LYS A CA 1
ATOM 1044 C C . LYS A 1 137 ? -11.754 -5.882 8.254 1.00 84.25 137 LYS A C 1
ATOM 1046 O O . LYS A 1 137 ? -12.504 -6.673 7.680 1.00 84.25 137 LYS A O 1
ATOM 1051 N N . ALA A 1 138 ? -10.943 -5.070 7.582 1.00 81.94 138 ALA A N 1
ATOM 1052 C CA . ALA A 1 138 ? -10.842 -5.073 6.129 1.00 81.94 138 ALA A CA 1
ATOM 1053 C C . ALA A 1 138 ? -10.247 -6.380 5.591 1.00 81.94 138 ALA A C 1
ATOM 1055 O O . ALA A 1 138 ? -10.822 -6.973 4.675 1.00 81.94 138 ALA A O 1
ATOM 1056 N N . MET A 1 139 ? -9.170 -6.873 6.209 1.00 77.88 139 MET A N 1
ATOM 1057 C CA . MET A 1 139 ? -8.529 -8.145 5.853 1.00 77.88 139 MET A CA 1
ATOM 1058 C C . MET A 1 139 ? -9.465 -9.343 6.088 1.00 77.88 139 MET A C 1
ATOM 1060 O O . MET A 1 139 ? -9.553 -10.244 5.248 1.00 77.88 139 MET A O 1
ATOM 1064 N N . ASN A 1 140 ? -10.253 -9.300 7.167 1.00 74.69 140 ASN A N 1
ATOM 1065 C CA . ASN A 1 140 ? -11.201 -10.358 7.522 1.00 74.69 140 ASN A CA 1
ATOM 1066 C C . ASN A 1 140 ? -12.484 -10.385 6.676 1.00 74.69 140 ASN A C 1
ATOM 1068 O O . ASN A 1 140 ? -13.225 -11.361 6.757 1.00 74.69 140 ASN A O 1
ATOM 1072 N N . GLY A 1 141 ? -12.753 -9.384 5.830 1.00 63.50 141 GLY A N 1
ATOM 1073 C CA . GLY A 1 141 ? -13.865 -9.502 4.883 1.00 63.50 141 GLY A CA 1
ATOM 1074 C C . GLY A 1 141 ? -14.514 -8.221 4.381 1.00 63.50 141 GLY A C 1
ATOM 1075 O O . GLY A 1 141 ? -15.352 -8.318 3.493 1.00 63.50 141 GLY A O 1
ATOM 1076 N N . ALA A 1 142 ? -14.159 -7.020 4.851 1.00 51.72 142 ALA A N 1
ATOM 1077 C CA . ALA A 1 142 ? -14.810 -5.810 4.316 1.00 51.72 142 ALA A CA 1
ATOM 1078 C C . ALA A 1 142 ? -14.501 -5.573 2.816 1.00 51.72 142 ALA A C 1
ATOM 1080 O O . ALA A 1 142 ? -15.325 -5.008 2.092 1.00 51.72 142 ALA A O 1
ATOM 1081 N N . ALA A 1 143 ? -13.366 -6.088 2.319 1.00 52.19 143 ALA A N 1
ATOM 1082 C CA . ALA A 1 143 ? -13.018 -6.085 0.893 1.00 52.19 143 ALA A CA 1
ATOM 1083 C C . ALA A 1 143 ? -13.936 -6.975 0.016 1.00 52.19 143 ALA A C 1
ATOM 1085 O O . ALA A 1 143 ? -13.910 -6.856 -1.206 1.00 52.19 143 ALA A O 1
ATOM 1086 N N . LEU A 1 144 ? -14.786 -7.825 0.616 1.00 53.62 144 LEU A N 1
ATOM 1087 C CA . LEU A 1 144 ? -15.708 -8.741 -0.083 1.00 53.62 144 LEU A CA 1
ATOM 1088 C C . LEU A 1 144 ? -16.928 -8.055 -0.712 1.00 53.62 144 LEU A C 1
ATOM 1090 O O . LEU A 1 144 ? -17.742 -8.708 -1.352 1.00 53.62 144 LEU A O 1
ATOM 1094 N N . THR A 1 145 ? -17.074 -6.744 -0.543 1.00 61.12 145 THR A N 1
ATOM 1095 C CA . THR A 1 145 ? -18.182 -5.969 -1.120 1.00 61.12 145 THR A CA 1
ATOM 1096 C C . THR A 1 145 ? -17.955 -5.610 -2.601 1.00 61.12 145 THR A C 1
ATOM 1098 O O . THR A 1 145 ? -18.728 -4.843 -3.178 1.00 61.12 145 THR A O 1
ATOM 1101 N N . LEU A 1 146 ? -16.856 -6.064 -3.212 1.00 60.91 146 LEU A N 1
ATOM 1102 C CA . LEU A 1 146 ? -16.560 -5.909 -4.640 1.00 60.91 146 LEU A CA 1
ATOM 1103 C C . LEU A 1 146 ? -17.155 -7.081 -5.430 1.00 60.91 146 LEU A C 1
ATOM 1105 O O . LEU A 1 146 ? -17.017 -8.234 -5.024 1.00 60.91 146 LEU A O 1
ATOM 1109 N N . ALA A 1 147 ? -17.786 -6.786 -6.570 1.00 59.34 147 ALA A N 1
ATOM 1110 C CA . ALA A 1 147 ? -18.220 -7.818 -7.504 1.00 59.34 147 ALA A CA 1
ATOM 1111 C C . ALA A 1 147 ? -17.005 -8.629 -7.985 1.00 59.34 147 ALA A C 1
ATOM 1113 O O . ALA A 1 147 ? -15.933 -8.074 -8.250 1.00 59.34 147 ALA A O 1
ATOM 1114 N N . HIS A 1 148 ? -17.158 -9.952 -8.065 1.00 61.91 148 HIS A N 1
ATOM 1115 C CA . HIS A 1 148 ? -16.072 -10.832 -8.476 1.00 61.91 148 HIS A CA 1
ATOM 1116 C C . HIS A 1 148 ? -15.956 -10.886 -10.001 1.00 61.91 148 HIS A C 1
ATOM 1118 O O . HIS A 1 148 ? -16.438 -11.815 -10.639 1.00 61.91 148 HIS A O 1
ATOM 1124 N N . GLU A 1 149 ? -15.283 -9.886 -10.562 1.00 68.75 149 GLU A N 1
ATOM 1125 C CA . GLU A 1 149 ? -14.931 -9.834 -11.983 1.00 68.75 149 GLU A CA 1
ATOM 1126 C C . GLU A 1 149 ? -13.439 -9.502 -12.136 1.00 68.75 149 GLU A C 1
ATOM 1128 O O . GLU A 1 149 ? -13.075 -8.322 -12.213 1.00 68.75 149 GLU A O 1
ATOM 1133 N N . PRO A 1 150 ? -12.543 -10.506 -12.101 1.00 65.88 150 PRO A N 1
ATOM 1134 C CA . PRO A 1 150 ? -11.114 -10.297 -12.332 1.00 65.88 150 PRO A CA 1
ATOM 1135 C C . PRO A 1 150 ? -10.856 -9.693 -13.721 1.00 65.88 150 PRO A C 1
ATOM 1137 O O . PRO A 1 150 ? -11.452 -10.116 -14.707 1.00 65.88 150 PRO A O 1
ATOM 1140 N N . GLY A 1 151 ? -9.977 -8.693 -13.807 1.00 59.75 151 GLY A N 1
ATOM 1141 C CA . GLY A 1 151 ? -9.581 -8.049 -15.067 1.00 59.75 151 GLY A CA 1
ATOM 1142 C C . GLY A 1 151 ? -10.535 -6.967 -15.590 1.00 59.75 151 GLY A C 1
ATOM 1143 O O . GLY A 1 151 ? -10.182 -6.242 -16.521 1.00 59.75 151 GLY A O 1
ATOM 1144 N N . ALA A 1 152 ? -11.716 -6.785 -14.989 1.00 69.12 152 ALA A N 1
ATOM 1145 C CA . ALA A 1 152 ? -12.549 -5.627 -15.306 1.00 69.12 152 ALA A CA 1
ATOM 1146 C C . ALA A 1 152 ? -11.901 -4.337 -14.772 1.00 69.12 152 ALA A C 1
ATOM 1148 O O . ALA A 1 152 ? -11.277 -4.322 -13.707 1.00 69.12 152 ALA A O 1
ATOM 1149 N N . LYS A 1 153 ? -12.051 -3.235 -15.522 1.00 69.50 153 LYS A N 1
ATOM 1150 C CA . LYS A 1 153 ? -11.444 -1.939 -15.180 1.00 69.50 153 LYS A CA 1
ATOM 1151 C C . LYS A 1 153 ? -11.797 -1.546 -13.740 1.00 69.50 153 LYS A C 1
ATOM 1153 O O . LYS A 1 153 ? -12.942 -1.706 -13.312 1.00 69.50 153 LYS A O 1
ATOM 1158 N N . ALA A 1 154 ? -10.817 -1.022 -13.005 1.00 67.62 154 ALA A N 1
ATOM 1159 C CA . ALA A 1 154 ? -11.060 -0.467 -11.678 1.00 67.62 154 ALA A CA 1
ATOM 1160 C C . ALA A 1 154 ? -12.051 0.705 -11.780 1.00 67.62 154 ALA A C 1
ATOM 1162 O O . ALA A 1 154 ? -11.917 1.566 -12.658 1.00 67.62 154 ALA A O 1
ATOM 1163 N N . SER A 1 155 ? -13.025 0.758 -10.873 1.00 65.12 155 SER A N 1
ATOM 1164 C CA . SER A 1 155 ? -13.935 1.887 -10.724 1.00 65.12 155 SER A CA 1
ATOM 1165 C C . SER A 1 155 ? -13.187 3.050 -10.079 1.00 65.12 155 SER A C 1
ATOM 1167 O O . SER A 1 155 ? -13.089 3.198 -8.860 1.00 65.12 155 SER A O 1
ATOM 1169 N N . THR A 1 156 ? -12.629 3.910 -10.923 1.00 60.72 156 THR A N 1
ATOM 1170 C CA . THR A 1 156 ? -11.920 5.110 -10.472 1.00 60.72 156 THR A CA 1
ATOM 1171 C C . THR A 1 156 ? -12.873 6.174 -9.919 1.00 60.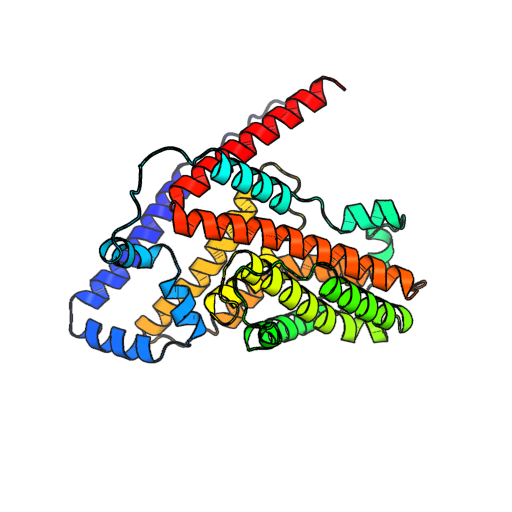72 156 THR A C 1
ATOM 1173 O O . THR A 1 156 ? -12.445 6.985 -9.104 1.00 60.72 156 THR A O 1
ATOM 1176 N N . GLY A 1 157 ? -14.153 6.170 -10.317 1.00 58.88 157 GLY A N 1
ATOM 1177 C CA . GLY A 1 157 ? -15.133 7.202 -9.956 1.00 58.88 157 GLY A CA 1
ATOM 1178 C C . GLY A 1 157 ? -15.910 6.923 -8.667 1.00 58.88 157 GLY A C 1
ATOM 1179 O O . GLY A 1 157 ? -15.945 7.765 -7.771 1.00 58.88 157 GLY A O 1
ATOM 1180 N N . THR A 1 158 ? -16.512 5.737 -8.531 1.00 61.53 158 THR A N 1
ATOM 1181 C CA . THR A 1 158 ? -17.437 5.443 -7.419 1.00 61.53 158 THR A CA 1
ATOM 1182 C C . THR A 1 158 ? -16.713 5.350 -6.076 1.00 61.53 158 THR A C 1
ATOM 1184 O O . THR A 1 158 ? -17.213 5.842 -5.067 1.00 61.53 158 THR A O 1
ATOM 1187 N N . GLY A 1 159 ? -15.507 4.766 -6.064 1.00 65.31 159 GLY A N 1
ATOM 1188 C CA . GLY A 1 159 ? -14.673 4.693 -4.863 1.00 65.31 159 GLY A CA 1
ATOM 1189 C C . GLY A 1 159 ? -14.225 6.074 -4.384 1.00 65.31 159 GLY A C 1
ATOM 1190 O O . GLY A 1 159 ? -14.346 6.379 -3.202 1.00 65.31 159 GLY A O 1
ATOM 1191 N N . LYS A 1 160 ? -13.792 6.944 -5.306 1.00 68.44 160 LYS A N 1
ATOM 1192 C CA . LYS A 1 160 ? -13.381 8.317 -4.977 1.00 68.44 160 LYS A CA 1
ATOM 1193 C C . LYS A 1 160 ? -14.547 9.164 -4.480 1.00 68.44 160 LYS A C 1
ATOM 1195 O O . LYS A 1 160 ? -14.369 9.892 -3.512 1.00 68.44 160 LYS A O 1
ATOM 1200 N N . LEU A 1 161 ? -15.730 9.037 -5.086 1.00 68.88 161 LEU A N 1
ATOM 1201 C CA . LEU A 1 161 ? -16.928 9.753 -4.646 1.00 68.88 161 LEU A CA 1
ATOM 1202 C C . LEU A 1 161 ? -17.340 9.350 -3.225 1.00 68.88 161 LEU A C 1
ATOM 1204 O O . LEU A 1 161 ? -17.642 10.215 -2.408 1.00 68.88 161 LEU A O 1
ATOM 1208 N N . LEU A 1 162 ? -17.307 8.052 -2.909 1.00 72.44 162 LEU A N 1
ATOM 1209 C CA . LEU A 1 162 ? -17.655 7.563 -1.576 1.00 72.44 162 LEU A CA 1
ATOM 1210 C C . LEU A 1 162 ? -16.637 8.017 -0.520 1.00 72.44 162 LEU A C 1
ATOM 1212 O O . LEU A 1 162 ? -17.031 8.427 0.571 1.00 72.44 162 LEU A O 1
ATOM 1216 N N . THR A 1 163 ? -15.340 8.020 -0.849 1.00 71.62 163 THR A N 1
ATOM 1217 C CA . THR A 1 163 ? -14.320 8.561 0.060 1.00 71.62 163 THR A CA 1
ATOM 1218 C C . THR A 1 163 ? -14.429 10.079 0.206 1.00 71.62 163 THR A C 1
ATOM 1220 O O . THR A 1 163 ? -14.302 10.591 1.316 1.00 71.62 163 THR A O 1
ATOM 1223 N N . ALA A 1 164 ? -14.720 10.810 -0.873 1.00 71.06 164 ALA A N 1
ATOM 1224 C CA . ALA A 1 164 ? -14.963 12.249 -0.821 1.00 71.06 164 ALA A CA 1
ATOM 1225 C C . ALA A 1 164 ? -16.183 12.577 0.054 1.00 71.06 164 ALA A C 1
ATOM 1227 O O . ALA A 1 164 ? -16.101 13.471 0.891 1.00 71.06 164 ALA A O 1
ATOM 1228 N N . ALA A 1 165 ? -17.273 11.811 -0.066 1.00 69.00 165 ALA A N 1
ATOM 1229 C CA . ALA A 1 165 ? -18.463 11.948 0.771 1.00 69.00 165 ALA A CA 1
ATOM 1230 C C . ALA A 1 165 ? -18.174 11.627 2.249 1.00 69.00 165 ALA A C 1
ATOM 1232 O O . ALA A 1 165 ? -18.560 12.396 3.127 1.00 69.00 165 ALA A O 1
ATOM 1233 N N . SER A 1 166 ? -17.429 10.550 2.531 1.00 69.44 166 SER A N 1
ATOM 1234 C CA . SER A 1 166 ? -16.954 10.226 3.888 1.00 69.44 166 SER A CA 1
ATOM 1235 C C . SER A 1 166 ? -16.118 11.367 4.475 1.00 69.44 166 SER A C 1
ATOM 1237 O O . SER A 1 166 ? -16.299 11.757 5.627 1.00 69.44 166 SER A O 1
ATOM 1239 N N . GLY A 1 167 ? -15.245 11.957 3.657 1.00 62.72 167 GLY A N 1
ATOM 1240 C CA . GLY A 1 167 ? -14.438 13.109 4.034 1.00 62.72 167 GLY A CA 1
ATOM 1241 C C . GLY A 1 167 ? -15.234 14.388 4.248 1.00 62.72 167 GLY A C 1
ATOM 1242 O O . GLY A 1 167 ? -14.912 15.153 5.152 1.00 62.72 167 GLY A O 1
ATOM 1243 N N . ALA A 1 168 ? -16.282 14.605 3.457 1.00 69.19 168 ALA A N 1
ATOM 1244 C CA . ALA A 1 168 ? -17.189 15.733 3.612 1.00 69.19 168 ALA A CA 1
ATOM 1245 C C . ALA A 1 168 ? -17.954 15.651 4.935 1.00 69.19 168 ALA A C 1
ATOM 1247 O O . ALA A 1 168 ? -18.003 16.633 5.671 1.00 69.19 168 ALA A O 1
ATOM 1248 N N . VAL A 1 169 ? -18.481 14.468 5.270 1.00 68.25 169 VAL A N 1
ATOM 1249 C CA . VAL A 1 169 ? -19.167 14.217 6.545 1.00 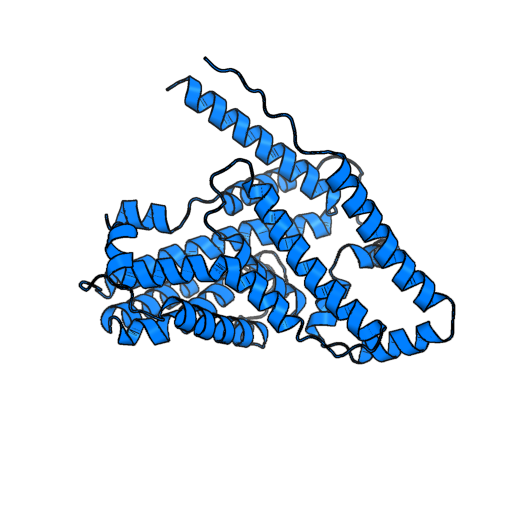68.25 169 VAL A CA 1
ATOM 1250 C C . VAL A 1 169 ? -18.191 14.363 7.714 1.00 68.25 169 VAL A C 1
ATOM 1252 O O . VAL A 1 169 ? -18.454 15.131 8.635 1.00 68.25 169 VAL A O 1
ATOM 1255 N N . GLY A 1 170 ? -17.030 13.703 7.662 1.00 63.19 170 GLY A N 1
ATOM 1256 C CA . GLY A 1 170 ? -16.015 13.810 8.715 1.00 63.19 170 GLY A CA 1
ATOM 1257 C C . GLY A 1 170 ? -15.520 15.244 8.925 1.00 63.19 170 GLY A C 1
ATOM 1258 O O . GLY A 1 170 ? -15.354 15.673 10.063 1.00 63.19 170 GLY A O 1
ATOM 1259 N N . GLY A 1 171 ? -15.354 16.005 7.838 1.00 59.78 171 GLY A N 1
ATOM 1260 C CA . GLY A 1 171 ? -14.978 17.416 7.881 1.00 59.78 171 GLY A CA 1
ATOM 1261 C C . GLY A 1 171 ? -16.076 18.329 8.428 1.00 59.78 171 GLY A C 1
ATOM 1262 O O . GLY A 1 171 ? -15.770 19.239 9.189 1.00 59.78 171 GLY A O 1
ATOM 1263 N N . ALA A 1 172 ? -17.349 18.067 8.109 1.00 61.84 172 ALA A N 1
ATOM 1264 C CA . ALA A 1 172 ? -18.487 18.849 8.601 1.00 61.84 172 ALA A CA 1
ATOM 1265 C C . ALA A 1 172 ? -18.701 18.728 10.122 1.00 61.84 172 ALA A C 1
ATOM 1267 O O . ALA A 1 172 ? -19.158 19.676 10.752 1.00 61.84 172 ALA A O 1
ATOM 1268 N N . PHE A 1 173 ? -18.350 17.582 10.716 1.00 64.56 173 PHE A N 1
ATOM 1269 C CA . PHE A 1 173 ? -18.469 17.327 12.160 1.00 64.56 173 PHE A CA 1
ATOM 1270 C C . PHE A 1 173 ? -17.173 17.606 12.953 1.00 64.56 173 PHE A C 1
ATOM 1272 O O . PHE A 1 173 ? -17.092 17.281 14.143 1.00 64.56 173 PHE A O 1
ATOM 1279 N N . GLY A 1 174 ? -16.149 18.195 12.323 1.00 64.31 174 GLY A N 1
ATOM 1280 C CA . GLY A 1 174 ? -14.888 18.566 12.974 1.00 64.31 174 GLY A CA 1
ATOM 1281 C C . GLY A 1 174 ? -14.186 17.393 13.679 1.00 64.31 174 GLY A C 1
ATOM 1282 O O . GLY A 1 174 ? -14.162 16.268 13.184 1.00 64.31 174 GLY A O 1
ATOM 1283 N N . ILE A 1 175 ? -13.619 17.643 14.866 1.00 59.03 175 ILE A N 1
ATOM 1284 C CA . ILE A 1 175 ? -12.845 16.646 15.638 1.00 59.03 175 ILE A CA 1
ATOM 1285 C C . ILE A 1 175 ? -13.677 15.407 16.015 1.00 59.03 175 ILE A C 1
ATOM 1287 O O . ILE A 1 175 ? -13.140 14.301 16.034 1.00 59.03 175 ILE A O 1
ATOM 1291 N N . VAL A 1 176 ? -14.981 15.557 16.276 1.00 63.72 176 VAL A N 1
ATOM 1292 C CA . VAL A 1 176 ? -15.863 14.421 16.610 1.00 63.72 176 VAL A CA 1
ATOM 1293 C C . VAL A 1 176 ? -16.096 13.540 15.379 1.00 63.72 176 VAL A C 1
ATOM 1295 O O . VAL A 1 176 ? -16.033 12.314 15.477 1.00 63.72 176 VAL A O 1
ATOM 1298 N N . GLY A 1 177 ? -16.273 14.154 14.205 1.00 64.94 177 GLY A N 1
ATOM 1299 C CA . GLY A 1 177 ? -16.329 13.448 12.922 1.00 64.94 177 GLY A CA 1
ATOM 1300 C C . GLY A 1 177 ? -15.016 12.747 12.568 1.00 64.94 177 GLY A C 1
ATOM 1301 O O . GLY A 1 177 ? -15.032 11.616 12.082 1.00 64.94 177 GLY A O 1
ATOM 1302 N N . ALA A 1 178 ? -13.876 13.370 12.880 1.00 63.59 178 ALA A N 1
ATOM 1303 C CA . ALA A 1 178 ? -12.543 12.854 12.562 1.00 63.59 178 ALA A CA 1
ATOM 1304 C C . ALA A 1 178 ? -12.221 11.500 13.232 1.00 63.59 178 ALA A C 1
ATOM 1306 O O . ALA A 1 178 ? -11.524 10.669 12.649 1.00 63.59 178 ALA A O 1
ATOM 1307 N N . VAL A 1 179 ? -12.759 11.230 14.429 1.00 68.00 179 VAL A N 1
ATOM 1308 C CA . VAL A 1 179 ? -12.545 9.951 15.138 1.00 68.00 179 VAL A CA 1
ATOM 1309 C C . VAL A 1 179 ? -13.211 8.778 14.403 1.00 68.00 179 VAL A C 1
ATOM 1311 O O . VAL A 1 179 ? -12.636 7.693 14.325 1.00 68.00 179 VAL A O 1
ATOM 1314 N N . ALA A 1 180 ? -14.395 8.985 13.822 1.00 69.88 180 ALA A N 1
ATOM 1315 C CA . ALA A 1 180 ? -15.078 7.971 13.014 1.00 69.88 180 ALA A CA 1
ATOM 1316 C C . ALA A 1 180 ? -14.546 7.906 11.568 1.00 69.88 180 ALA A C 1
ATOM 1318 O O . ALA A 1 180 ? -14.624 6.861 10.916 1.00 69.88 180 ALA A O 1
ATOM 1319 N N . GLU A 1 181 ? -13.977 9.008 11.078 1.00 79.12 181 GLU A N 1
ATOM 1320 C CA . GLU A 1 181 ? -13.474 9.154 9.712 1.00 79.12 181 GLU A CA 1
ATOM 1321 C C . GLU A 1 181 ? -12.245 8.274 9.440 1.00 79.12 181 GLU A C 1
ATOM 1323 O O . GLU A 1 181 ? -12.184 7.637 8.390 1.00 79.12 181 GLU A O 1
ATOM 1328 N N . ILE A 1 182 ? -11.315 8.139 10.395 1.00 82.81 182 ILE A N 1
ATOM 1329 C CA . ILE A 1 182 ? -10.088 7.338 10.218 1.00 82.81 182 ILE A CA 1
ATOM 1330 C C . ILE A 1 182 ? -10.400 5.862 9.870 1.00 82.81 182 ILE A C 1
ATOM 1332 O O . ILE A 1 182 ? -9.914 5.389 8.832 1.00 82.81 182 ILE A O 1
ATOM 1336 N N . PRO A 1 183 ? -11.207 5.106 10.654 1.00 82.44 183 PRO A N 1
ATOM 1337 C CA . PRO A 1 183 ? -11.594 3.745 10.283 1.00 82.44 183 PRO A CA 1
ATOM 1338 C C . PRO A 1 183 ? -12.332 3.654 8.949 1.00 82.44 183 PRO A C 1
ATOM 1340 O O . PRO A 1 183 ? -12.040 2.761 8.151 1.00 82.44 183 PRO A O 1
ATOM 1343 N N . ALA A 1 184 ? -13.279 4.565 8.704 1.00 83.19 184 ALA A N 1
ATOM 1344 C CA . ALA A 1 184 ? -14.105 4.557 7.501 1.00 83.19 184 ALA A CA 1
ATOM 1345 C C . ALA A 1 184 ? -13.248 4.769 6.246 1.00 83.19 184 ALA A C 1
ATOM 1347 O O . ALA A 1 184 ? -13.251 3.937 5.336 1.00 83.19 184 ALA A O 1
ATOM 1348 N N . THR A 1 185 ? -12.428 5.818 6.238 1.00 82.31 185 THR A N 1
ATOM 1349 C CA . THR A 1 185 ? -11.498 6.130 5.150 1.00 82.31 185 THR A CA 1
ATOM 1350 C C . THR A 1 185 ? -10.478 5.016 4.944 1.00 82.31 185 THR A C 1
ATOM 1352 O O . THR A 1 185 ? -10.178 4.677 3.801 1.00 82.31 185 THR A O 1
ATOM 1355 N N . THR A 1 186 ? -9.975 4.392 6.013 1.00 87.44 186 THR A N 1
ATOM 1356 C CA . THR A 1 186 ? -9.054 3.250 5.892 1.00 87.44 186 THR A CA 1
ATOM 1357 C C . THR A 1 186 ? -9.721 2.075 5.170 1.00 87.44 186 THR A C 1
ATOM 1359 O O . THR A 1 186 ? -9.134 1.511 4.247 1.00 87.44 186 THR A O 1
ATOM 1362 N N . MET A 1 187 ? -10.968 1.734 5.518 1.00 86.19 187 MET A N 1
ATOM 1363 C CA . MET A 1 187 ? -11.713 0.669 4.833 1.00 86.19 187 MET A CA 1
ATOM 1364 C C . MET A 1 187 ? -12.006 1.011 3.370 1.00 86.19 187 MET A C 1
ATOM 1366 O O . MET A 1 187 ? -11.833 0.159 2.500 1.00 86.19 187 MET A O 1
ATOM 1370 N N . LEU A 1 188 ? -12.415 2.250 3.086 1.00 85.44 188 LEU A N 1
ATOM 1371 C CA . LEU A 1 188 ? -12.660 2.718 1.720 1.00 85.44 188 LEU A CA 1
ATOM 1372 C C . LEU A 1 188 ? -11.379 2.718 0.879 1.00 85.44 188 LEU A C 1
ATOM 1374 O O . LEU A 1 188 ? -11.403 2.306 -0.279 1.00 85.44 188 LEU A O 1
ATOM 1378 N N . THR A 1 189 ? -10.249 3.094 1.477 1.00 88.19 189 THR A N 1
ATOM 1379 C CA . THR A 1 189 ? -8.933 3.052 0.830 1.00 88.19 189 THR A CA 1
ATOM 1380 C C . THR A 1 189 ? -8.523 1.612 0.528 1.00 88.19 189 THR A C 1
ATOM 1382 O O . THR A 1 189 ? -8.146 1.313 -0.600 1.00 88.19 189 THR A O 1
ATOM 1385 N N . LEU A 1 190 ? -8.671 0.683 1.478 1.00 89.50 190 LEU A N 1
ATOM 1386 C CA . LEU A 1 190 ? -8.396 -0.742 1.248 1.00 89.50 190 LEU A CA 1
ATOM 1387 C C . LEU A 1 190 ? -9.323 -1.359 0.195 1.00 89.50 190 LEU A C 1
ATOM 1389 O O . LEU A 1 190 ? -8.867 -2.154 -0.624 1.00 89.50 190 LEU A O 1
ATOM 1393 N N . ARG A 1 191 ? -10.600 -0.960 0.154 1.00 87.75 191 ARG A N 1
ATOM 1394 C CA . ARG A 1 191 ? -11.522 -1.332 -0.929 1.00 87.75 191 ARG A CA 1
ATOM 1395 C C . ARG A 1 191 ? -11.036 -0.796 -2.277 1.00 87.75 191 ARG A C 1
ATOM 1397 O O . ARG A 1 191 ? -11.056 -1.526 -3.261 1.00 87.75 191 ARG A O 1
ATOM 1404 N N . ALA A 1 192 ? -10.586 0.455 -2.330 1.00 87.94 192 ALA A N 1
ATOM 1405 C CA . ALA A 1 192 ? -10.055 1.066 -3.543 1.00 87.94 192 ALA A CA 1
ATOM 1406 C C . ALA A 1 192 ? -8.763 0.380 -4.027 1.00 87.94 192 ALA A C 1
ATOM 1408 O O . ALA A 1 192 ? -8.589 0.188 -5.227 1.00 87.94 192 ALA A O 1
ATOM 1409 N N . ILE A 1 193 ? -7.889 -0.030 -3.104 1.00 91.62 193 ILE A N 1
ATOM 1410 C CA . ILE A 1 193 ? -6.689 -0.830 -3.390 1.00 91.62 193 ILE A CA 1
ATOM 1411 C C . ILE A 1 193 ? -7.081 -2.211 -3.934 1.00 91.62 193 ILE A C 1
ATOM 1413 O O . ILE A 1 193 ? -6.540 -2.643 -4.951 1.00 91.62 193 ILE A O 1
ATOM 1417 N N . ALA A 1 194 ? -8.047 -2.885 -3.303 1.00 90.38 194 ALA A N 1
ATOM 1418 C CA . ALA A 1 194 ? -8.539 -4.183 -3.759 1.00 90.38 194 ALA A CA 1
ATOM 1419 C C . ALA A 1 194 ? -9.138 -4.104 -5.172 1.00 90.38 194 ALA A C 1
ATOM 1421 O O . ALA A 1 194 ? -8.918 -4.993 -5.988 1.00 90.38 194 ALA A O 1
ATOM 1422 N N . ASP A 1 195 ? -9.836 -3.020 -5.508 1.00 88.31 195 ASP A N 1
ATOM 1423 C CA . ASP A 1 195 ? -10.362 -2.821 -6.860 1.00 88.31 195 ASP A CA 1
ATOM 1424 C C . ASP A 1 195 ? -9.250 -2.677 -7.917 1.00 88.31 195 ASP A C 1
ATOM 1426 O O . ASP A 1 195 ? -9.375 -3.185 -9.032 1.00 88.31 195 ASP A O 1
ATOM 1430 N N . VAL A 1 196 ? -8.119 -2.060 -7.554 1.00 91.44 196 VAL A N 1
ATOM 1431 C CA . VAL A 1 196 ? -6.924 -2.026 -8.412 1.00 91.44 196 VAL A CA 1
ATOM 1432 C C . VAL A 1 196 ? -6.331 -3.426 -8.577 1.00 91.44 196 VAL A C 1
ATOM 1434 O O . VAL A 1 196 ? -6.073 -3.833 -9.709 1.00 91.44 196 VAL A O 1
ATOM 1437 N N . ALA A 1 197 ? -6.186 -4.189 -7.489 1.00 91.25 197 ALA A N 1
ATOM 1438 C CA . ALA A 1 197 ? -5.723 -5.578 -7.542 1.00 91.25 197 ALA A CA 1
ATOM 1439 C C . ALA A 1 197 ? -6.596 -6.427 -8.483 1.00 91.25 197 ALA A C 1
ATOM 1441 O O . ALA A 1 197 ? -6.085 -7.105 -9.373 1.00 91.25 197 ALA A O 1
ATOM 1442 N N . ARG A 1 198 ? -7.924 -6.315 -8.347 1.00 88.94 198 ARG A N 1
ATOM 1443 C CA . ARG A 1 198 ? -8.904 -6.972 -9.222 1.00 88.94 198 ARG A CA 1
ATOM 1444 C C . ARG A 1 198 ? -8.696 -6.593 -10.686 1.00 88.94 198 ARG A C 1
ATOM 1446 O O . ARG A 1 198 ? -8.739 -7.470 -11.545 1.00 88.94 198 ARG A O 1
ATOM 1453 N N . SER A 1 199 ? -8.452 -5.313 -10.974 1.00 88.19 199 SER A N 1
ATOM 1454 C CA . SER A 1 199 ? -8.226 -4.836 -12.345 1.00 88.19 199 SER A CA 1
ATOM 1455 C C . SER A 1 199 ? -6.919 -5.331 -12.969 1.00 88.19 199 SER A C 1
ATOM 1457 O O . SER A 1 199 ? -6.858 -5.498 -14.181 1.00 88.19 199 SER A O 1
ATOM 1459 N N . GLU A 1 200 ? -5.910 -5.639 -12.150 1.00 90.19 200 GLU A N 1
ATOM 1460 C CA . GLU A 1 200 ? -4.672 -6.305 -12.582 1.00 90.19 200 GLU A CA 1
ATOM 1461 C C . GLU A 1 200 ? -4.818 -7.841 -12.629 1.00 90.19 200 GLU A C 1
ATOM 1463 O O . GLU A 1 200 ? -3.851 -8.543 -12.901 1.00 90.19 200 GLU A O 1
ATOM 1468 N N . GLY A 1 201 ? -6.021 -8.382 -12.396 1.00 87.62 201 GLY A N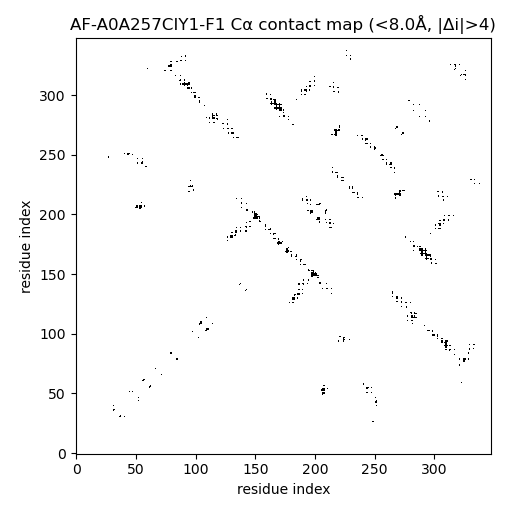 1
ATOM 1469 C CA . GLY A 1 201 ? -6.325 -9.811 -12.529 1.00 87.62 201 GLY A CA 1
ATOM 1470 C C . GLY A 1 201 ? -6.206 -10.631 -11.242 1.00 87.62 201 GLY A C 1
ATOM 1471 O O . GLY A 1 201 ? -6.413 -11.842 -11.279 1.00 87.62 201 GLY A O 1
ATOM 1472 N N . PHE A 1 202 ? -5.926 -10.004 -10.096 1.00 88.94 202 PHE A N 1
ATOM 1473 C CA . PHE A 1 202 ? -5.811 -10.712 -8.820 1.00 88.94 202 PHE A CA 1
ATOM 1474 C C . PHE A 1 202 ? -7.180 -11.032 -8.205 1.00 88.94 202 PHE A C 1
ATOM 1476 O O . PHE A 1 202 ? -8.086 -10.194 -8.171 1.00 88.94 202 PHE A O 1
ATOM 1483 N N . ASP A 1 203 ? -7.323 -12.232 -7.635 1.00 86.56 203 ASP A N 1
ATOM 1484 C CA . ASP A 1 203 ? -8.520 -12.592 -6.871 1.00 86.56 203 ASP A CA 1
ATOM 1485 C C . ASP A 1 203 ? -8.487 -11.963 -5.472 1.00 86.56 203 ASP A C 1
ATOM 1487 O O . ASP A 1 203 ? -7.846 -12.469 -4.555 1.00 86.56 203 ASP A O 1
ATOM 1491 N N . VAL A 1 204 ? -9.241 -10.882 -5.274 1.00 84.81 204 VAL A N 1
ATOM 1492 C CA . VAL A 1 204 ? -9.370 -10.177 -3.982 1.00 84.81 204 VAL A CA 1
ATOM 1493 C C . VAL A 1 204 ? -9.998 -11.020 -2.866 1.00 84.81 204 VAL A C 1
ATOM 1495 O O . VAL A 1 204 ? -9.940 -10.657 -1.687 1.00 84.81 204 VAL A O 1
ATOM 1498 N N . ARG A 1 205 ? -10.599 -12.168 -3.204 1.00 82.75 205 ARG A N 1
ATOM 1499 C CA . ARG A 1 205 ? -11.076 -13.135 -2.211 1.00 82.75 205 ARG A CA 1
ATOM 1500 C C . ARG A 1 205 ? -9.931 -13.982 -1.664 1.00 82.75 205 ARG A C 1
ATOM 1502 O O . ARG A 1 205 ? -10.075 -14.473 -0.543 1.00 82.75 205 ARG A O 1
ATOM 1509 N N . SER A 1 206 ? -8.804 -14.076 -2.377 1.00 83.19 206 SER A N 1
ATOM 1510 C CA . SER A 1 206 ? -7.589 -14.731 -1.900 1.00 83.19 206 SER A CA 1
ATOM 1511 C C . SER A 1 206 ? -7.061 -14.027 -0.647 1.00 83.19 206 SER A C 1
ATOM 1513 O O . SER A 1 206 ? -6.806 -12.818 -0.672 1.00 83.19 206 SER A O 1
ATOM 1515 N N . PRO A 1 207 ? -6.852 -14.761 0.456 1.00 82.06 207 PRO A N 1
ATOM 1516 C CA . PRO A 1 207 ? -6.273 -14.189 1.661 1.00 82.06 207 PRO A CA 1
ATOM 1517 C C . PRO A 1 207 ? -4.883 -13.564 1.441 1.00 82.06 207 PRO A C 1
ATOM 1519 O O . PRO A 1 207 ? -4.567 -12.557 2.071 1.00 82.06 207 PRO A O 1
ATOM 1522 N N . ALA A 1 208 ? -4.074 -14.111 0.523 1.00 83.06 208 ALA A N 1
ATOM 1523 C CA . ALA A 1 208 ? -2.779 -13.530 0.170 1.00 83.06 208 ALA A CA 1
ATOM 1524 C C . ALA A 1 208 ? -2.936 -12.171 -0.525 1.00 83.06 208 ALA A C 1
ATOM 1526 O O . ALA A 1 208 ? -2.274 -11.212 -0.148 1.00 83.06 208 ALA A O 1
ATOM 1527 N N . VAL A 1 209 ? -3.880 -12.034 -1.462 1.00 87.62 209 VAL A N 1
ATOM 1528 C CA . VAL A 1 209 ? -4.147 -10.747 -2.131 1.00 87.62 209 VAL A CA 1
ATOM 1529 C C . VAL A 1 209 ? -4.656 -9.702 -1.136 1.00 87.62 209 VAL A C 1
ATOM 1531 O O . VAL A 1 209 ? -4.280 -8.536 -1.226 1.00 87.62 209 VAL A O 1
ATOM 1534 N N . ARG A 1 210 ? -5.454 -10.098 -0.133 1.00 87.75 210 ARG A N 1
ATOM 1535 C CA . ARG A 1 210 ? -5.877 -9.183 0.946 1.00 87.75 210 ARG A CA 1
ATOM 1536 C C . ARG A 1 210 ? -4.705 -8.717 1.808 1.00 87.75 210 ARG A C 1
ATOM 1538 O O . ARG A 1 210 ? -4.703 -7.562 2.234 1.00 87.75 210 ARG A O 1
ATOM 1545 N N . LEU A 1 211 ? -3.720 -9.585 2.046 1.00 88.12 211 LEU A N 1
ATOM 1546 C CA . LEU A 1 211 ? -2.478 -9.198 2.709 1.00 88.12 211 LEU A CA 1
ATOM 1547 C C . LEU A 1 211 ? -1.708 -8.171 1.874 1.00 88.12 211 LEU A C 1
ATOM 1549 O O . LEU A 1 211 ? -1.307 -7.147 2.414 1.00 88.12 211 LEU A O 1
ATOM 1553 N N . GLU A 1 212 ? -1.561 -8.405 0.570 1.00 90.50 212 GLU A N 1
ATOM 1554 C CA . GLU A 1 212 ? -0.891 -7.462 -0.339 1.00 90.50 212 GLU A CA 1
ATOM 1555 C C . GLU A 1 212 ? -1.642 -6.116 -0.394 1.00 90.50 212 GLU A C 1
ATOM 1557 O O . GLU A 1 212 ? -1.031 -5.051 -0.355 1.00 90.50 212 GLU A O 1
ATOM 1562 N N . CYS A 1 213 ? -2.981 -6.124 -0.355 1.00 91.62 213 CYS A N 1
ATOM 1563 C CA . CYS A 1 213 ? -3.769 -4.890 -0.247 1.00 91.62 213 CYS A CA 1
ATOM 1564 C C . CYS A 1 213 ? -3.456 -4.109 1.042 1.00 91.62 213 CYS A C 1
ATOM 1566 O O . CYS A 1 213 ? -3.365 -2.882 1.011 1.00 91.62 213 CYS A O 1
ATOM 1568 N N . ALA A 1 214 ? -3.273 -4.798 2.173 1.00 90.94 214 ALA A N 1
ATOM 1569 C CA . ALA A 1 214 ? -2.843 -4.163 3.419 1.00 90.94 214 ALA A CA 1
ATOM 1570 C C . ALA A 1 214 ? -1.378 -3.697 3.353 1.00 90.94 214 ALA A C 1
ATOM 1572 O O . ALA A 1 214 ? -1.052 -2.629 3.869 1.00 90.94 214 ALA A O 1
ATOM 1573 N N . GLN A 1 215 ? -0.508 -4.449 2.674 1.00 91.44 215 GLN A N 1
ATOM 1574 C CA . GLN A 1 215 ? 0.894 -4.094 2.453 1.00 91.44 215 GLN A CA 1
ATOM 1575 C C . GLN A 1 215 ? 1.035 -2.766 1.703 1.00 91.44 215 GLN A C 1
ATOM 1577 O O . GLN A 1 215 ? 1.890 -1.960 2.063 1.00 91.44 215 GLN A O 1
ATOM 1582 N N . VAL A 1 216 ? 0.164 -2.481 0.729 1.00 92.94 216 VAL A N 1
ATOM 1583 C CA . VAL A 1 216 ? 0.152 -1.201 -0.006 1.00 92.94 216 VAL A CA 1
ATOM 1584 C C . VAL A 1 216 ? 0.064 0.016 0.924 1.00 92.94 216 VAL A C 1
ATOM 1586 O O . VAL A 1 216 ? 0.677 1.045 0.636 1.00 92.94 216 VAL A O 1
ATOM 1589 N N . LEU A 1 217 ? -0.619 -0.092 2.071 1.00 91.56 217 LEU A N 1
ATOM 1590 C CA . LEU A 1 217 ? -0.670 0.995 3.056 1.00 91.56 217 LEU A CA 1
ATOM 1591 C C . LEU A 1 217 ? 0.712 1.327 3.643 1.00 91.56 217 LEU A C 1
ATOM 1593 O O . LEU A 1 217 ? 0.989 2.486 3.950 1.00 91.56 217 LEU A O 1
ATOM 1597 N N . ALA A 1 218 ? 1.577 0.318 3.760 1.00 89.75 218 ALA A N 1
ATOM 1598 C CA . ALA A 1 218 ? 2.950 0.453 4.233 1.00 89.75 218 ALA A CA 1
ATOM 1599 C C . ALA A 1 218 ? 3.921 0.921 3.137 1.00 89.75 218 ALA A C 1
ATOM 1601 O O . ALA A 1 218 ? 4.935 1.536 3.450 1.00 89.75 218 ALA A O 1
ATOM 1602 N N . LEU A 1 219 ? 3.606 0.649 1.865 1.00 87.75 219 LEU A N 1
ATOM 1603 C CA . LEU A 1 219 ? 4.394 1.100 0.712 1.00 87.75 219 LEU A CA 1
ATOM 1604 C C . LEU A 1 219 ? 4.227 2.603 0.436 1.00 87.75 219 LEU A C 1
ATOM 1606 O O . LEU A 1 219 ? 5.125 3.226 -0.114 1.00 87.75 219 LEU A O 1
ATOM 1610 N N . GLY A 1 220 ? 3.086 3.186 0.816 1.00 72.31 220 GLY A N 1
ATOM 1611 C CA . GLY A 1 220 ? 2.769 4.603 0.607 1.00 72.31 220 GLY A CA 1
ATOM 1612 C C . GLY A 1 220 ? 3.304 5.566 1.680 1.00 72.31 220 GLY A C 1
ATOM 1613 O O . GLY A 1 220 ? 2.601 6.510 2.046 1.00 72.31 220 GLY A O 1
ATOM 1614 N N . SER A 1 221 ? 4.482 5.325 2.259 1.00 66.56 221 SER A N 1
ATOM 1615 C CA . SER A 1 221 ? 5.103 6.264 3.210 1.00 66.56 221 SER A CA 1
ATOM 1616 C C . SER A 1 221 ? 6.020 7.273 2.514 1.00 66.56 221 SER A C 1
ATOM 1618 O O . SER A 1 221 ? 6.678 6.935 1.535 1.00 66.56 221 SER A O 1
ATOM 1620 N N . ASP A 1 222 ? 6.104 8.488 3.067 1.00 55.88 222 ASP A N 1
ATOM 1621 C CA . ASP A 1 222 ? 6.836 9.661 2.544 1.00 55.88 222 ASP A CA 1
ATOM 1622 C C . ASP A 1 222 ? 8.364 9.498 2.371 1.00 55.88 222 ASP A C 1
ATOM 1624 O O . ASP A 1 222 ? 9.032 10.433 1.938 1.00 55.88 222 ASP A O 1
ATOM 1628 N N . ASP A 1 223 ? 8.925 8.309 2.601 1.00 52.94 223 ASP A N 1
ATOM 1629 C CA . ASP A 1 223 ? 10.341 7.992 2.349 1.00 52.94 223 ASP A CA 1
ATOM 1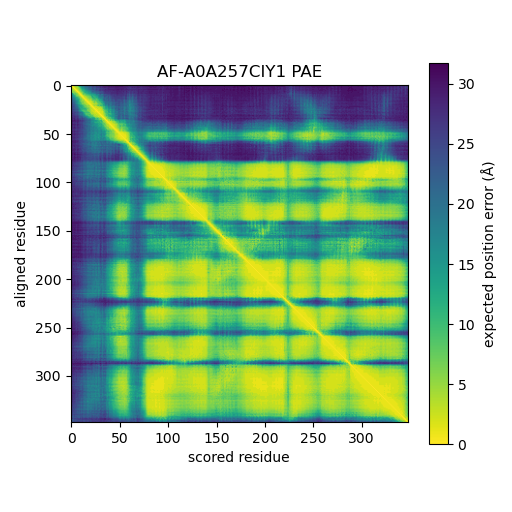630 C C . ASP A 1 223 ? 10.688 7.955 0.835 1.00 52.94 223 ASP A C 1
ATOM 1632 O O . ASP A 1 223 ? 11.816 7.667 0.444 1.00 52.94 223 ASP A O 1
ATOM 1636 N N . ALA A 1 224 ? 9.719 8.229 -0.046 1.00 44.34 224 ALA A N 1
ATOM 1637 C CA . ALA A 1 224 ? 9.784 7.964 -1.484 1.00 44.34 224 ALA A CA 1
ATOM 1638 C C . ALA A 1 224 ? 10.403 9.080 -2.357 1.00 44.34 224 ALA A C 1
ATOM 1640 O O . ALA A 1 224 ? 10.267 9.027 -3.582 1.00 44.34 224 ALA A O 1
ATOM 1641 N N . ILE A 1 225 ? 11.068 10.085 -1.776 1.00 44.38 225 ILE A N 1
ATOM 1642 C CA . ILE A 1 225 ? 11.679 11.183 -2.557 1.00 44.38 225 ILE A CA 1
ATOM 1643 C C . ILE A 1 225 ? 13.177 10.960 -2.843 1.00 44.38 225 ILE A C 1
ATOM 1645 O O . ILE A 1 225 ? 13.701 11.582 -3.767 1.00 44.38 225 ILE A O 1
ATOM 1649 N N . ASP A 1 226 ? 13.847 10.024 -2.166 1.00 48.59 226 ASP A N 1
ATOM 1650 C CA . ASP A 1 226 ? 15.260 9.715 -2.435 1.00 48.59 226 ASP A CA 1
ATOM 1651 C C . ASP A 1 226 ? 15.460 8.484 -3.337 1.00 48.59 226 ASP A C 1
ATOM 1653 O O . ASP A 1 226 ? 14.541 7.691 -3.582 1.00 48.59 226 ASP A O 1
ATOM 1657 N N . ASP A 1 227 ? 16.683 8.324 -3.853 1.00 54.38 227 ASP A N 1
ATOM 1658 C CA . ASP A 1 227 ? 17.099 7.180 -4.683 1.00 54.38 227 ASP A CA 1
ATOM 1659 C C . ASP A 1 227 ? 16.823 5.809 -4.008 1.00 54.38 227 ASP A C 1
ATOM 1661 O O . ASP A 1 227 ? 16.642 4.808 -4.707 1.00 54.38 227 ASP A O 1
ATOM 1665 N N . ASP A 1 228 ? 16.618 5.799 -2.685 1.00 61.44 228 ASP A N 1
ATOM 1666 C CA . ASP A 1 228 ? 16.308 4.643 -1.830 1.00 61.44 228 ASP A CA 1
ATOM 1667 C C . ASP A 1 228 ? 14.829 4.192 -1.852 1.00 61.44 228 ASP A C 1
ATOM 1669 O O . ASP A 1 228 ? 14.475 3.185 -1.235 1.00 61.44 228 ASP A O 1
ATOM 1673 N N . ALA A 1 229 ? 13.931 4.867 -2.584 1.00 65.25 229 ALA A N 1
ATOM 1674 C CA . ALA A 1 229 ? 12.505 4.498 -2.641 1.00 65.25 229 ALA A CA 1
ATOM 1675 C C . ALA A 1 229 ? 12.268 3.033 -3.074 1.00 65.25 229 ALA A C 1
ATOM 1677 O O . ALA A 1 229 ? 11.325 2.373 -2.627 1.00 65.25 229 ALA A O 1
ATOM 1678 N N . LEU A 1 230 ? 13.143 2.502 -3.936 1.00 76.19 230 LEU A N 1
ATOM 1679 C CA . LEU A 1 230 ? 13.095 1.104 -4.362 1.00 76.19 230 LEU A CA 1
ATOM 1680 C C . LEU A 1 230 ? 13.558 0.141 -3.257 1.00 76.19 230 LEU A C 1
ATOM 1682 O O . LEU A 1 230 ? 13.004 -0.952 -3.121 1.00 76.19 230 LEU A O 1
ATOM 1686 N N . GLU A 1 231 ? 14.545 0.546 -2.457 1.00 77.19 231 GLU A N 1
ATOM 1687 C CA . GLU A 1 231 ? 14.981 -0.210 -1.282 1.00 77.19 231 GLU A CA 1
ATOM 1688 C C . GLU A 1 231 ? 13.870 -0.249 -0.234 1.00 77.19 231 GLU A C 1
ATOM 1690 O O . GLU A 1 231 ? 13.539 -1.326 0.258 1.00 77.19 231 GLU A O 1
ATOM 1695 N N . GLY A 1 232 ? 13.209 0.886 0.021 1.00 79.75 232 GLY A N 1
ATOM 1696 C CA . GLY A 1 232 ? 12.033 0.968 0.889 1.00 79.75 232 GLY A CA 1
ATOM 1697 C C . GLY A 1 232 ? 10.894 0.051 0.431 1.00 79.75 232 GLY A C 1
ATOM 1698 O O . GLY A 1 232 ? 10.345 -0.706 1.236 1.00 79.75 232 GLY A O 1
ATOM 1699 N N . TYR A 1 233 ? 10.596 0.042 -0.875 1.00 85.81 233 TYR A N 1
ATOM 1700 C CA . TYR A 1 233 ? 9.606 -0.861 -1.470 1.00 85.81 233 TYR A CA 1
ATOM 1701 C C . TYR A 1 233 ? 9.920 -2.336 -1.172 1.00 85.81 233 TYR A C 1
ATOM 1703 O O . TYR A 1 233 ? 9.058 -3.074 -0.688 1.00 85.81 233 TYR A O 1
ATOM 1711 N N . TYR A 1 234 ? 11.158 -2.782 -1.413 1.00 84.88 234 TYR A N 1
ATOM 1712 C CA . TYR A 1 234 ? 11.537 -4.173 -1.152 1.00 84.88 234 TYR A CA 1
ATOM 1713 C C . TYR A 1 234 ? 11.730 -4.495 0.335 1.00 84.88 234 TYR A C 1
ATOM 1715 O O . TYR A 1 234 ? 11.494 -5.640 0.717 1.00 84.88 234 TYR A O 1
ATOM 1723 N N . ALA A 1 235 ? 12.090 -3.522 1.174 1.00 84.88 235 ALA A N 1
ATOM 1724 C CA . ALA A 1 235 ? 12.227 -3.693 2.619 1.00 84.88 235 ALA A CA 1
ATOM 1725 C C . ALA A 1 235 ? 10.878 -3.973 3.298 1.00 84.88 235 ALA A C 1
ATOM 1727 O O . ALA A 1 235 ? 10.773 -4.864 4.139 1.00 84.88 235 ALA A O 1
ATOM 1728 N N . VAL A 1 236 ? 9.817 -3.265 2.898 1.00 85.50 236 VAL A N 1
ATOM 1729 C CA . VAL A 1 236 ? 8.455 -3.541 3.389 1.00 85.50 236 VAL A CA 1
ATOM 1730 C C . VAL A 1 236 ? 8.011 -4.948 2.978 1.00 85.50 236 VAL A C 1
ATOM 1732 O O . VAL A 1 236 ? 7.493 -5.709 3.801 1.00 85.50 236 VAL A O 1
ATOM 1735 N N . ARG A 1 237 ? 8.263 -5.324 1.717 1.00 86.38 237 ARG A N 1
ATOM 1736 C CA . ARG A 1 237 ? 7.927 -6.655 1.191 1.00 86.38 237 ARG A CA 1
ATOM 1737 C C . ARG A 1 237 ? 8.674 -7.768 1.925 1.00 86.38 237 ARG A C 1
ATOM 1739 O O . ARG A 1 237 ? 8.060 -8.761 2.314 1.00 86.38 237 ARG A O 1
ATOM 1746 N N . SER A 1 238 ? 9.980 -7.609 2.144 1.00 83.56 238 SER A N 1
ATOM 1747 C CA . SER A 1 238 ? 10.796 -8.604 2.846 1.00 83.56 238 SER A CA 1
ATOM 1748 C C . SER A 1 238 ? 10.423 -8.705 4.325 1.00 83.56 238 SER A C 1
ATOM 1750 O O . SER A 1 238 ? 10.259 -9.815 4.825 1.00 83.56 238 SER A O 1
ATOM 1752 N N . GLY A 1 239 ? 10.185 -7.583 5.010 1.00 82.69 239 GLY A N 1
ATOM 1753 C CA . GLY A 1 239 ? 9.756 -7.575 6.410 1.00 82.69 239 GLY A CA 1
ATOM 1754 C C . GLY A 1 239 ? 8.434 -8.319 6.625 1.00 82.69 239 GLY A C 1
ATOM 1755 O O . GLY A 1 239 ? 8.306 -9.128 7.548 1.00 82.69 239 GLY A O 1
ATOM 1756 N N . MET A 1 240 ? 7.462 -8.123 5.731 1.00 82.94 240 MET A N 1
ATOM 1757 C CA . MET A 1 240 ? 6.177 -8.823 5.805 1.00 82.94 240 MET A CA 1
ATOM 1758 C C . MET A 1 240 ? 6.305 -10.321 5.477 1.00 82.94 240 MET A C 1
ATOM 1760 O O . MET A 1 240 ? 5.707 -11.161 6.159 1.00 82.94 240 MET A O 1
ATOM 1764 N N . ALA A 1 241 ? 7.140 -10.671 4.494 1.00 82.12 241 ALA A 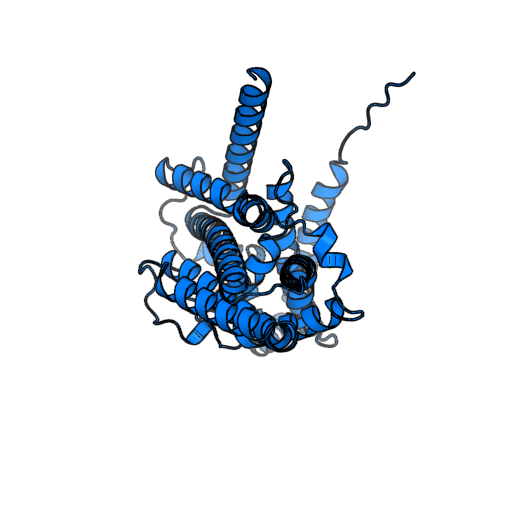N 1
ATOM 1765 C CA . ALA A 1 241 ? 7.486 -12.056 4.180 1.00 82.12 241 ALA A CA 1
ATOM 1766 C C . ALA A 1 241 ? 8.155 -12.766 5.374 1.00 82.12 241 ALA A C 1
ATOM 1768 O O . ALA A 1 241 ? 7.769 -13.876 5.751 1.00 82.12 241 ALA A O 1
ATOM 1769 N N . MET A 1 242 ? 9.109 -12.103 6.033 1.00 80.38 242 MET A N 1
ATOM 1770 C CA . MET A 1 242 ? 9.764 -12.599 7.245 1.00 80.38 242 MET A CA 1
ATOM 1771 C C . MET A 1 242 ? 8.766 -12.833 8.380 1.00 80.38 242 MET A C 1
ATOM 1773 O O . MET A 1 242 ? 8.839 -13.869 9.039 1.00 80.38 242 MET A O 1
ATOM 1777 N N . ALA A 1 243 ? 7.815 -11.919 8.599 1.00 81.62 243 ALA A N 1
ATOM 1778 C CA . ALA A 1 243 ? 6.783 -12.086 9.622 1.00 81.62 243 ALA A CA 1
ATOM 1779 C C . ALA A 1 243 ? 5.936 -13.351 9.384 1.00 81.62 243 ALA A C 1
ATOM 1781 O O . ALA A 1 243 ? 5.691 -14.116 10.321 1.00 81.62 243 ALA A O 1
ATOM 1782 N N . CYS A 1 244 ? 5.561 -13.618 8.130 1.00 78.31 244 CYS A N 1
ATOM 1783 C CA . CYS A 1 244 ? 4.833 -14.831 7.750 1.00 78.31 244 CYS A CA 1
ATOM 1784 C C . CYS A 1 244 ? 5.692 -16.098 7.925 1.00 78.31 244 CYS A C 1
ATOM 1786 O O . CYS A 1 244 ? 5.227 -17.094 8.480 1.00 78.31 244 CYS A O 1
ATOM 1788 N N . ASN A 1 245 ? 6.965 -16.059 7.519 1.00 76.19 245 ASN A N 1
ATOM 1789 C CA . ASN A 1 245 ? 7.891 -17.188 7.672 1.00 76.19 245 ASN A CA 1
ATOM 1790 C C . ASN A 1 245 ? 8.169 -17.524 9.144 1.00 76.19 245 ASN A C 1
ATOM 1792 O O . ASN A 1 245 ? 8.189 -18.696 9.518 1.00 76.19 245 ASN A O 1
ATOM 1796 N N . GLN A 1 246 ? 8.335 -16.513 10.000 1.00 78.62 246 GLN A N 1
ATOM 1797 C CA . GLN A 1 246 ? 8.498 -16.710 11.443 1.00 78.62 246 GLN A CA 1
ATOM 1798 C C . GLN A 1 246 ? 7.269 -17.386 12.057 1.00 78.62 246 GLN A C 1
ATOM 1800 O O . GLN A 1 246 ? 7.414 -18.294 12.873 1.00 78.62 246 GLN A O 1
ATOM 1805 N N . ALA A 1 247 ? 6.067 -16.983 11.642 1.00 74.69 247 ALA A N 1
ATOM 1806 C CA . ALA A 1 247 ? 4.828 -17.600 12.102 1.00 74.69 247 ALA A CA 1
ATOM 1807 C C . ALA A 1 247 ? 4.729 -19.076 11.697 1.00 74.69 247 ALA A C 1
ATOM 1809 O O . ALA A 1 247 ? 4.371 -19.929 12.510 1.00 74.69 247 ALA A O 1
ATOM 1810 N N . ALA A 1 248 ? 5.117 -19.394 10.460 1.00 71.88 248 ALA A N 1
ATOM 1811 C CA . ALA A 1 248 ? 5.186 -20.770 9.983 1.00 71.88 248 ALA A CA 1
ATOM 1812 C C . ALA A 1 248 ? 6.191 -21.607 10.785 1.00 71.88 248 ALA A C 1
ATOM 1814 O O . ALA A 1 248 ? 5.881 -22.727 11.193 1.00 71.88 248 ALA A O 1
ATOM 1815 N N . ALA A 1 249 ? 7.379 -21.053 11.049 1.00 73.06 249 ALA A N 1
ATOM 1816 C CA . ALA A 1 249 ? 8.427 -21.719 11.814 1.00 73.06 249 ALA A CA 1
ATOM 1817 C C . ALA A 1 249 ? 8.000 -21.999 13.264 1.00 73.06 249 ALA A C 1
ATOM 1819 O O . ALA A 1 249 ? 8.272 -23.083 13.777 1.00 73.06 249 ALA A O 1
ATOM 1820 N N . GLN A 1 250 ? 7.293 -21.065 13.907 1.00 73.38 250 GLN A N 1
ATOM 1821 C CA . GLN A 1 250 ? 6.742 -21.255 15.254 1.00 73.38 250 GLN A CA 1
ATOM 1822 C C . GLN A 1 250 ? 5.672 -22.348 15.298 1.00 73.38 250 GLN A C 1
ATOM 1824 O O . GLN A 1 250 ? 5.664 -23.169 16.216 1.00 73.38 250 GLN A O 1
ATOM 1829 N N . LEU A 1 251 ? 4.803 -22.410 14.286 1.00 67.94 251 LEU A N 1
ATOM 1830 C CA . LEU A 1 251 ? 3.818 -23.484 14.201 1.00 67.94 251 LEU A CA 1
ATOM 1831 C C . LEU A 1 251 ? 4.486 -24.848 13.976 1.00 67.94 251 LEU A C 1
ATOM 1833 O O . LEU A 1 251 ? 4.089 -25.850 14.575 1.00 67.94 251 LEU A O 1
ATOM 1837 N N . ALA A 1 252 ? 5.526 -24.889 13.141 1.00 69.50 252 ALA A N 1
ATOM 1838 C CA . ALA A 1 252 ? 6.302 -26.099 12.902 1.00 69.50 252 ALA A CA 1
ATOM 1839 C C . ALA A 1 252 ? 6.998 -26.584 14.185 1.00 69.50 252 ALA A C 1
ATOM 1841 O O . ALA A 1 252 ? 6.938 -27.775 14.496 1.00 69.50 252 ALA A O 1
ATOM 1842 N N . SER A 1 253 ? 7.591 -25.670 14.961 1.00 74.50 253 SER A N 1
ATOM 1843 C CA . SER A 1 253 ? 8.287 -25.990 16.213 1.00 74.50 253 SER A CA 1
ATOM 1844 C C . SER A 1 253 ? 7.352 -26.289 17.390 1.00 74.50 253 SER A C 1
ATOM 1846 O O . SER A 1 253 ? 7.796 -26.870 18.376 1.00 74.50 253 SER A O 1
ATOM 1848 N N . GLY A 1 254 ? 6.058 -25.961 17.292 1.00 62.59 254 GLY A N 1
ATOM 1849 C CA . GLY A 1 254 ? 5.102 -26.113 18.395 1.00 62.59 254 GLY A CA 1
ATOM 1850 C C . GLY A 1 254 ? 5.290 -25.080 19.511 1.00 62.59 254 GLY A C 1
ATOM 1851 O O . GLY A 1 254 ? 4.785 -25.282 20.612 1.00 62.59 254 GLY A O 1
ATOM 1852 N N . ALA A 1 255 ? 6.021 -23.995 19.239 1.00 66.50 255 ALA A N 1
ATOM 1853 C CA . ALA A 1 255 ? 6.122 -22.855 20.139 1.00 66.50 255 ALA A CA 1
ATOM 1854 C C . ALA A 1 255 ? 4.762 -22.146 20.274 1.00 66.50 255 ALA A C 1
ATOM 1856 O O . ALA A 1 255 ? 3.889 -22.294 19.414 1.00 66.50 255 ALA A O 1
ATOM 1857 N N . ALA A 1 256 ? 4.589 -21.353 21.339 1.00 62.97 256 ALA A N 1
ATOM 1858 C CA . ALA A 1 256 ? 3.398 -20.526 21.519 1.00 62.97 256 ALA A CA 1
ATOM 1859 C C . ALA A 1 256 ? 3.115 -19.724 20.238 1.00 62.97 256 ALA A C 1
ATOM 1861 O O . ALA A 1 256 ? 3.997 -19.029 19.725 1.00 62.97 256 ALA A O 1
ATOM 1862 N N . GLN A 1 257 ? 1.899 -19.858 19.706 1.00 60.75 257 GLN A N 1
ATOM 1863 C CA . GLN A 1 257 ? 1.505 -19.204 18.464 1.00 60.75 257 GLN A CA 1
ATOM 1864 C C . GLN A 1 257 ? 1.557 -17.684 18.662 1.00 60.75 257 GLN A C 1
ATOM 1866 O O . GLN A 1 257 ? 0.730 -17.123 19.383 1.00 60.75 257 GLN A O 1
ATOM 1871 N N . MET A 1 258 ? 2.511 -16.990 18.029 1.00 61.28 258 MET A N 1
ATOM 1872 C CA . MET A 1 258 ? 2.395 -15.538 17.918 1.00 61.28 258 MET A CA 1
ATOM 1873 C C . MET A 1 258 ? 1.200 -15.199 17.033 1.00 61.28 258 MET A C 1
ATOM 1875 O O . MET A 1 258 ? 0.960 -15.839 16.005 1.00 61.28 258 MET A O 1
ATOM 1879 N N . ASN A 1 259 ? 0.499 -14.123 17.386 1.00 77.38 259 ASN A N 1
ATOM 1880 C CA . ASN A 1 259 ? -0.465 -13.502 16.493 1.00 77.38 259 ASN A CA 1
ATOM 1881 C C . ASN A 1 259 ? 0.294 -12.844 15.325 1.00 77.38 259 ASN A C 1
ATOM 1883 O O . ASN A 1 259 ? 0.673 -11.673 15.362 1.00 77.38 259 ASN A O 1
ATOM 1887 N N . TRP A 1 260 ? 0.590 -13.643 14.303 1.00 79.56 260 TRP A N 1
ATOM 1888 C CA . TRP A 1 260 ? 1.338 -13.232 13.119 1.00 79.56 260 TRP A CA 1
ATOM 1889 C C . TRP A 1 260 ? 0.637 -12.103 12.361 1.00 79.56 260 TRP A C 1
ATOM 1891 O O . TRP A 1 260 ? 1.303 -11.203 11.852 1.00 79.56 260 TRP A O 1
ATOM 1901 N N . LEU A 1 261 ? -0.699 -12.111 12.363 1.00 80.12 261 LEU A N 1
ATOM 1902 C CA . LEU A 1 261 ? -1.521 -11.062 11.781 1.00 80.12 261 LEU A CA 1
ATOM 1903 C C . LEU A 1 261 ? -1.319 -9.745 12.535 1.00 80.12 261 LEU A C 1
ATOM 1905 O O . LEU A 1 261 ? -1.138 -8.707 11.907 1.00 80.12 261 LEU A O 1
ATOM 1909 N N . ALA A 1 262 ? -1.241 -9.783 13.869 1.00 83.19 262 ALA A N 1
ATOM 1910 C CA . ALA A 1 262 ? -0.878 -8.603 14.648 1.00 83.19 262 ALA A CA 1
ATOM 1911 C C . ALA A 1 262 ? 0.519 -8.087 14.267 1.00 83.19 262 ALA A C 1
ATOM 1913 O O . ALA A 1 262 ? 0.666 -6.891 14.058 1.00 83.19 262 ALA A O 1
ATOM 1914 N N . LYS A 1 263 ? 1.527 -8.956 14.095 1.00 84.31 263 LYS A N 1
ATOM 1915 C CA . LYS A 1 263 ? 2.874 -8.555 13.625 1.00 84.31 263 LYS A CA 1
ATOM 1916 C C . LYS A 1 263 ? 2.837 -7.865 12.258 1.00 84.31 263 LYS A C 1
ATOM 1918 O O . LYS A 1 263 ? 3.431 -6.805 12.091 1.00 84.31 263 LYS A O 1
ATOM 1923 N N . VAL A 1 264 ? 2.119 -8.448 11.302 1.00 84.81 264 VAL A N 1
ATOM 1924 C CA . VAL A 1 264 ? 1.883 -7.864 9.974 1.00 84.81 264 VAL A CA 1
ATOM 1925 C C . VAL A 1 264 ? 1.244 -6.482 10.096 1.00 84.81 264 VAL A C 1
ATOM 1927 O O . VAL A 1 264 ? 1.717 -5.524 9.490 1.00 84.81 264 VAL A O 1
ATOM 1930 N N . ILE A 1 265 ? 0.194 -6.363 10.907 1.00 88.75 265 ILE A N 1
ATOM 1931 C CA . ILE A 1 265 ? -0.503 -5.098 11.132 1.00 88.75 265 ILE A CA 1
ATOM 1932 C C . ILE A 1 265 ? 0.431 -4.076 11.786 1.00 88.75 265 ILE A C 1
ATOM 1934 O O . ILE A 1 265 ? 0.391 -2.913 11.404 1.00 88.75 265 ILE A O 1
ATOM 1938 N N . GLN A 1 266 ? 1.309 -4.477 12.712 1.00 88.81 266 GLN A N 1
ATOM 1939 C CA . GLN A 1 266 ? 2.291 -3.564 13.304 1.00 88.81 266 GLN A CA 1
ATOM 1940 C C . GLN A 1 266 ? 3.244 -2.992 12.246 1.00 88.81 266 GLN A C 1
ATOM 1942 O O . GLN A 1 266 ? 3.409 -1.774 12.215 1.00 88.81 266 GLN A O 1
ATOM 1947 N N . ILE A 1 267 ? 3.777 -3.830 11.342 1.00 88.25 267 ILE A N 1
ATOM 1948 C CA . ILE A 1 267 ? 4.617 -3.385 10.210 1.00 88.25 267 ILE A CA 1
ATOM 1949 C C . ILE A 1 267 ? 3.854 -2.368 9.351 1.00 88.25 267 ILE A C 1
ATOM 1951 O O . ILE A 1 267 ? 4.391 -1.325 8.983 1.00 88.25 267 ILE A O 1
ATOM 1955 N N . VAL A 1 268 ? 2.575 -2.636 9.065 1.00 90.69 268 VAL A N 1
ATOM 1956 C CA . VAL A 1 268 ? 1.739 -1.696 8.308 1.00 90.69 268 VAL A CA 1
ATOM 1957 C C . VAL A 1 268 ? 1.551 -0.385 9.065 1.00 90.69 268 VAL A C 1
ATOM 1959 O O . VAL A 1 268 ? 1.744 0.688 8.498 1.00 90.69 268 VAL A O 1
ATOM 1962 N N . LEU A 1 269 ? 1.210 -0.447 10.350 1.00 90.12 269 LEU A N 1
ATOM 1963 C CA . LEU A 1 269 ? 0.932 0.725 11.177 1.00 90.12 269 LEU A CA 1
ATOM 1964 C C . LEU A 1 269 ? 2.171 1.580 11.450 1.00 90.12 269 LEU A C 1
ATOM 1966 O O . LEU A 1 269 ? 2.022 2.774 11.696 1.00 90.12 269 LEU A O 1
ATOM 1970 N N . GLU A 1 270 ? 3.377 1.013 11.449 1.00 88.88 270 GLU A N 1
ATOM 1971 C CA . GLU A 1 270 ? 4.631 1.771 11.566 1.00 88.88 270 GLU A CA 1
ATOM 1972 C C . GLU A 1 270 ? 4.776 2.812 10.454 1.00 88.88 270 GLU A C 1
ATOM 1974 O O . GLU A 1 270 ? 5.128 3.956 10.731 1.00 88.88 270 GLU A O 1
ATOM 1979 N N . LYS A 1 271 ? 4.430 2.447 9.216 1.00 86.75 271 LYS A N 1
ATOM 1980 C CA . LYS A 1 271 ? 4.494 3.344 8.054 1.00 86.75 271 LYS A CA 1
ATOM 1981 C C . LYS A 1 271 ? 3.188 4.115 7.847 1.00 86.75 271 LYS A C 1
ATOM 1983 O O . LYS A 1 271 ? 3.185 5.339 7.727 1.00 86.75 271 LYS A O 1
ATOM 1988 N N . PHE A 1 272 ? 2.056 3.416 7.877 1.00 89.38 272 PHE A N 1
ATOM 1989 C CA . PHE A 1 272 ? 0.737 3.997 7.629 1.00 89.38 272 PHE A CA 1
ATOM 1990 C C . PHE A 1 272 ? 0.270 4.937 8.747 1.00 89.38 272 PHE A C 1
ATOM 1992 O O . PHE A 1 272 ? -0.383 5.947 8.488 1.00 89.38 272 PHE A O 1
ATOM 1999 N N . GLY A 1 273 ? 0.624 4.640 10.002 1.00 88.25 273 GLY A N 1
ATOM 2000 C CA . GLY A 1 273 ? 0.242 5.454 11.156 1.00 88.25 273 GLY A CA 1
ATOM 2001 C C . GLY A 1 273 ? 0.799 6.876 11.093 1.00 88.25 273 GLY A C 1
ATOM 2002 O O . GLY A 1 273 ? 0.139 7.805 11.561 1.00 88.25 273 GLY A O 1
ATOM 2003 N N . VAL A 1 274 ? 1.961 7.067 10.459 1.00 86.50 274 VAL A N 1
ATOM 2004 C CA . VAL A 1 274 ? 2.521 8.398 10.182 1.00 86.50 274 VAL A CA 1
ATOM 2005 C C . VAL A 1 274 ? 1.600 9.164 9.234 1.00 86.50 274 VAL A C 1
ATOM 2007 O O . VAL A 1 274 ? 1.186 10.273 9.560 1.00 86.50 274 VAL A O 1
ATOM 2010 N N . GLN A 1 275 ? 1.178 8.542 8.130 1.00 87.50 275 GLN A N 1
ATOM 2011 C CA . GLN A 1 275 ? 0.294 9.168 7.140 1.00 87.50 275 GLN A CA 1
ATOM 2012 C C . GLN A 1 275 ? -1.082 9.505 7.719 1.00 87.50 275 GLN A C 1
ATOM 2014 O O . GLN A 1 275 ? -1.613 10.589 7.475 1.00 87.50 275 GLN A O 1
ATOM 2019 N N . LEU A 1 276 ? -1.641 8.619 8.546 1.00 87.50 276 LEU A N 1
ATOM 2020 C CA . LEU A 1 276 ? -2.894 8.888 9.247 1.00 87.50 276 LEU A CA 1
ATOM 2021 C C . LEU A 1 276 ? -2.761 9.978 10.311 1.00 87.50 276 LEU A C 1
ATOM 2023 O O . LEU A 1 276 ? -3.682 10.769 10.486 1.00 87.50 276 LEU A O 1
ATOM 2027 N N . THR A 1 277 ? -1.625 10.053 11.003 1.00 86.06 277 THR A N 1
ATOM 2028 C CA . THR A 1 277 ? -1.359 11.142 11.950 1.00 86.06 277 THR A CA 1
ATOM 2029 C C . THR A 1 277 ? -1.242 12.473 11.215 1.00 86.06 277 THR A C 1
ATOM 2031 O O . THR A 1 277 ? -1.818 13.460 11.660 1.00 86.06 277 THR A O 1
ATOM 2034 N N . SER A 1 278 ? -0.556 12.506 10.070 1.00 85.69 278 SER A N 1
ATOM 2035 C CA . SER A 1 278 ? -0.470 13.695 9.218 1.00 85.69 278 SER A CA 1
ATOM 2036 C C . SER A 1 278 ? -1.839 14.106 8.675 1.00 85.69 278 SER A C 1
ATOM 2038 O O . SER A 1 278 ? -2.162 15.288 8.656 1.00 85.69 278 SER A O 1
ATOM 2040 N N . LYS A 1 279 ? -2.686 13.142 8.303 1.00 84.81 279 LYS A N 1
ATOM 2041 C CA . LYS A 1 279 ? -4.086 13.377 7.926 1.00 84.81 279 LYS A CA 1
ATOM 2042 C C . LYS A 1 279 ? -4.900 13.958 9.081 1.00 84.81 279 LYS A C 1
ATOM 2044 O O . LYS A 1 279 ? -5.551 14.982 8.900 1.00 84.81 279 LYS A O 1
ATOM 2049 N N . ALA A 1 280 ? -4.812 13.361 10.268 1.00 83.56 280 ALA A N 1
ATOM 2050 C CA . ALA A 1 280 ? -5.484 13.861 11.463 1.00 83.56 280 ALA A CA 1
ATOM 2051 C C . ALA A 1 280 ? -5.007 15.274 11.832 1.00 83.56 280 ALA A C 1
ATOM 2053 O O . ALA A 1 280 ? -5.825 16.126 12.161 1.00 83.56 280 ALA A O 1
ATOM 2054 N N . ALA A 1 281 ? -3.705 15.547 11.710 1.00 81.81 281 ALA A N 1
ATOM 2055 C CA . ALA A 1 281 ? -3.143 16.876 11.902 1.00 81.81 281 ALA A CA 1
ATOM 2056 C C . ALA A 1 281 ? -3.650 17.855 10.837 1.00 81.81 281 ALA A C 1
ATOM 2058 O O . ALA A 1 281 ? -4.112 18.931 11.179 1.00 81.81 281 ALA A O 1
ATOM 2059 N N . ALA A 1 282 ? -3.651 17.501 9.551 1.00 79.81 282 ALA A N 1
ATOM 2060 C CA . ALA A 1 282 ? -4.205 18.362 8.501 1.00 79.81 282 ALA A CA 1
ATOM 2061 C C . ALA A 1 282 ? -5.679 18.726 8.769 1.00 79.81 282 ALA A C 1
ATOM 2063 O O . ALA A 1 282 ? -6.099 19.848 8.493 1.00 79.81 282 ALA A O 1
ATOM 2064 N N . MET A 1 283 ? -6.433 17.804 9.370 1.00 75.69 283 MET A N 1
ATOM 2065 C CA . MET A 1 283 ? -7.827 17.992 9.767 1.00 75.69 283 MET A CA 1
ATOM 2066 C C . MET A 1 283 ? -8.011 18.622 11.160 1.00 75.69 283 MET A C 1
ATOM 2068 O O . MET A 1 283 ? -9.146 18.867 11.542 1.00 75.69 283 MET A O 1
ATOM 2072 N N . SER A 1 284 ? -6.958 18.912 11.935 1.00 73.88 284 SER A N 1
ATOM 2073 C CA . SER A 1 284 ? -7.097 19.536 13.265 1.00 73.88 284 SER A CA 1
ATOM 2074 C C . SER A 1 284 ? -7.128 21.066 13.232 1.00 73.88 284 SER A C 1
ATOM 2076 O O . SER A 1 284 ? -7.241 21.699 14.280 1.00 73.88 284 SER A O 1
ATOM 2078 N N . VAL A 1 285 ? -7.032 21.685 12.051 1.00 67.88 285 VAL A N 1
ATOM 2079 C CA . VAL A 1 285 ? -7.192 23.139 11.904 1.00 67.88 285 VAL A CA 1
ATOM 2080 C C . VAL A 1 285 ? -8.660 23.504 12.168 1.00 67.88 285 VAL A C 1
ATOM 2082 O O . VAL A 1 285 ? -9.511 22.975 11.467 1.00 67.88 285 VAL A O 1
ATOM 2085 N N . PRO A 1 286 ? -8.992 24.427 13.094 1.00 55.34 286 PRO A N 1
ATOM 2086 C CA . PRO A 1 286 ? -10.373 24.736 13.517 1.00 55.34 286 PRO A CA 1
ATOM 2087 C C . PRO A 1 286 ? -11.359 25.157 12.412 1.00 55.34 286 PRO A C 1
ATOM 2089 O O . PRO A 1 286 ? -12.562 25.211 12.643 1.00 55.34 286 PRO A O 1
ATOM 2092 N N . VAL A 1 287 ? -10.863 25.441 11.208 1.00 60.88 287 VAL A N 1
ATOM 2093 C CA . VAL A 1 287 ? -11.643 25.785 10.014 1.00 60.88 287 VAL A CA 1
ATOM 2094 C C . VAL A 1 287 ? -11.797 24.538 9.128 1.00 60.88 287 VAL A C 1
ATOM 2096 O O . VAL A 1 287 ? -11.423 24.541 7.957 1.00 60.88 287 VAL A O 1
ATOM 2099 N N . VAL A 1 288 ? -12.286 23.42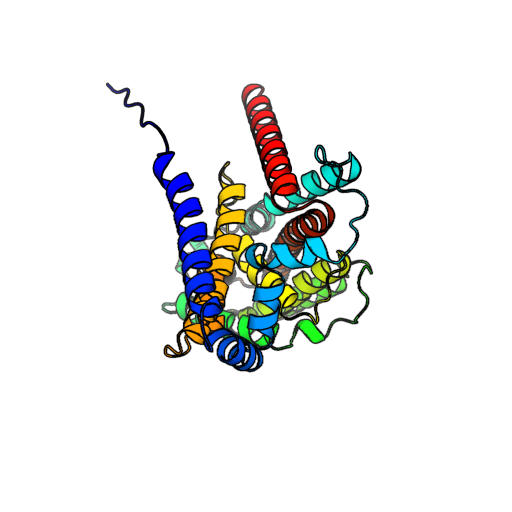1 9.681 1.00 62.66 288 VAL A N 1
ATOM 2100 C CA . VAL A 1 288 ? -12.571 22.223 8.869 1.00 62.66 288 VAL A CA 1
ATOM 2101 C C . VAL A 1 288 ? -13.951 22.372 8.244 1.00 62.66 288 VAL A C 1
ATOM 2103 O O . VAL A 1 288 ? -14.971 22.204 8.901 1.00 62.66 288 VAL A O 1
ATOM 2106 N N . GLY A 1 289 ? -13.989 22.707 6.957 1.00 67.12 289 GLY A N 1
ATOM 2107 C CA . GLY A 1 289 ? -15.197 22.585 6.145 1.00 67.12 289 GLY A CA 1
ATOM 2108 C C . GLY A 1 289 ? -15.290 21.206 5.488 1.00 67.12 289 GLY A C 1
ATOM 2109 O O . GLY A 1 289 ? -14.273 20.552 5.238 1.00 67.12 289 GLY A O 1
ATOM 2110 N N . ALA A 1 290 ? -16.504 20.803 5.107 1.00 73.88 290 ALA A N 1
ATOM 2111 C CA . ALA A 1 290 ? -16.755 19.601 4.306 1.00 73.88 290 ALA A CA 1
ATOM 2112 C C . ALA A 1 290 ? -15.874 19.532 3.038 1.00 73.88 290 ALA A C 1
ATOM 2114 O O . ALA A 1 290 ? -15.401 18.463 2.660 1.00 73.88 290 ALA A O 1
ATOM 2115 N N . VAL A 1 291 ? -15.583 20.681 2.416 1.00 79.00 291 VAL A N 1
ATOM 2116 C CA . VAL A 1 291 ? -14.737 20.779 1.213 1.00 79.00 291 VAL A CA 1
ATOM 2117 C C . VAL A 1 291 ? -13.295 20.337 1.485 1.00 79.00 291 VAL A C 1
ATOM 2119 O O . VAL A 1 291 ? -12.758 19.523 0.739 1.00 79.00 291 VAL A O 1
ATOM 2122 N N . ILE A 1 292 ? -12.665 20.813 2.565 1.00 77.25 292 ILE A N 1
ATOM 2123 C CA . ILE A 1 292 ? -11.279 20.442 2.903 1.00 77.25 292 ILE A CA 1
ATOM 2124 C C . ILE A 1 292 ? -11.204 18.951 3.250 1.00 77.25 292 ILE A C 1
ATOM 2126 O O . ILE A 1 292 ? -10.319 18.246 2.760 1.00 77.25 292 ILE A O 1
ATOM 2130 N N . GLY A 1 293 ? -12.166 18.450 4.034 1.00 78.81 293 GLY A N 1
ATOM 2131 C CA . GLY A 1 293 ? -12.260 17.029 4.372 1.00 78.81 293 GLY A CA 1
ATOM 2132 C C . GLY A 1 293 ? -12.434 16.132 3.140 1.00 78.81 293 GLY A C 1
ATOM 2133 O O . GLY A 1 293 ? -11.769 15.097 3.034 1.00 78.81 293 GLY A O 1
ATOM 2134 N N . ALA A 1 294 ? -13.259 16.547 2.173 1.00 82.38 294 ALA A N 1
ATOM 2135 C CA . ALA A 1 294 ? -13.427 15.855 0.896 1.00 82.38 294 ALA A CA 1
ATOM 2136 C C . ALA A 1 294 ? -12.139 15.865 0.054 1.00 82.38 294 ALA A C 1
ATOM 2138 O O . ALA A 1 294 ? -11.744 14.824 -0.481 1.00 82.38 294 ALA A O 1
ATOM 2139 N N . THR A 1 295 ? -11.444 17.005 -0.018 1.00 85.81 295 THR A N 1
ATOM 2140 C CA . THR A 1 295 ? -10.174 17.148 -0.748 1.00 85.81 295 THR A CA 1
ATOM 2141 C C . THR A 1 295 ? -9.089 16.244 -0.172 1.00 85.81 295 THR A C 1
ATOM 2143 O O . THR A 1 295 ? -8.491 15.465 -0.915 1.00 85.81 295 THR A O 1
ATOM 2146 N N . ILE A 1 296 ? -8.873 16.275 1.149 1.00 85.75 296 ILE A N 1
ATOM 2147 C CA . ILE A 1 296 ? -7.883 15.422 1.829 1.00 85.75 296 ILE A CA 1
ATOM 2148 C C . ILE A 1 296 ? -8.156 13.949 1.521 1.00 85.75 296 ILE A C 1
ATOM 2150 O O . ILE A 1 296 ? -7.249 13.208 1.149 1.00 85.75 296 ILE A O 1
ATOM 2154 N N . ASN A 1 297 ? -9.411 13.518 1.634 1.00 86.69 297 ASN A N 1
ATOM 2155 C CA . ASN A 1 297 ? -9.798 12.135 1.379 1.00 86.69 297 ASN A CA 1
ATOM 2156 C C . ASN A 1 297 ? -9.608 11.697 -0.070 1.00 86.69 297 ASN A C 1
ATOM 2158 O O . ASN A 1 297 ? -9.148 10.581 -0.330 1.00 86.69 297 ASN A O 1
ATOM 2162 N N . THR A 1 298 ? -9.915 12.590 -1.005 1.00 86.88 298 THR A N 1
ATOM 2163 C CA . THR A 1 298 ? -9.723 12.347 -2.434 1.00 86.88 298 THR A CA 1
ATOM 2164 C C . THR A 1 298 ? -8.241 12.193 -2.763 1.00 86.88 298 THR A C 1
ATOM 2166 O O . THR A 1 298 ? -7.860 11.203 -3.387 1.00 86.88 298 THR A O 1
ATOM 2169 N N . LEU A 1 299 ? -7.395 13.119 -2.296 1.00 89.69 299 LEU A N 1
ATOM 2170 C CA . LEU A 1 299 ? -5.947 13.074 -2.522 1.00 89.69 299 LEU A CA 1
ATOM 2171 C C . LEU A 1 299 ? -5.305 11.843 -1.874 1.00 89.69 299 LEU A C 1
ATOM 2173 O O . LEU A 1 299 ? -4.489 11.174 -2.504 1.00 89.69 299 LEU A O 1
ATOM 2177 N N . PHE A 1 300 ? -5.712 11.513 -0.647 1.00 88.56 300 PHE A N 1
ATOM 2178 C CA . PHE A 1 300 ? -5.224 10.343 0.080 1.00 88.56 300 PHE A CA 1
ATOM 2179 C C . PHE A 1 300 ? -5.581 9.033 -0.636 1.00 88.56 300 PHE A C 1
ATOM 2181 O O . PHE A 1 300 ? -4.717 8.189 -0.867 1.00 88.56 300 PHE A O 1
ATOM 2188 N N . THR A 1 301 ? -6.842 8.874 -1.053 1.00 88.81 301 THR A N 1
ATOM 2189 C CA . THR A 1 301 ? -7.294 7.668 -1.770 1.00 88.81 301 THR A CA 1
ATOM 2190 C C . THR A 1 301 ? -6.614 7.538 -3.126 1.00 88.81 301 THR A C 1
ATOM 2192 O O . THR A 1 301 ? -6.158 6.455 -3.486 1.00 88.81 301 THR A O 1
ATOM 2195 N N . ASP A 1 302 ? -6.517 8.633 -3.881 1.00 90.19 302 ASP A N 1
ATOM 2196 C CA . ASP A 1 302 ? -5.874 8.641 -5.194 1.00 90.19 302 ASP A CA 1
ATOM 2197 C C . ASP A 1 302 ? -4.379 8.295 -5.108 1.00 90.19 302 ASP A C 1
ATOM 2199 O O . ASP A 1 302 ? -3.855 7.557 -5.950 1.00 90.19 302 ASP A O 1
ATOM 2203 N N . TYR A 1 303 ? -3.706 8.767 -4.057 1.00 91.19 303 TYR A N 1
ATOM 2204 C CA . TYR A 1 303 ? -2.333 8.392 -3.751 1.00 91.19 303 TYR A CA 1
ATOM 2205 C C . TYR A 1 303 ? -2.208 6.875 -3.540 1.00 91.19 303 TYR A C 1
ATOM 2207 O O . TYR A 1 303 ? -1.480 6.220 -4.288 1.00 91.19 303 TYR A O 1
ATOM 2215 N N . TYR A 1 304 ? -2.991 6.281 -2.634 1.00 91.62 304 TYR A N 1
ATOM 2216 C CA . TYR A 1 304 ? -2.919 4.838 -2.369 1.00 91.62 304 TYR A CA 1
ATOM 2217 C C . TYR A 1 304 ? -3.377 3.959 -3.539 1.00 91.62 304 TYR A C 1
ATOM 2219 O O . TYR A 1 304 ? -2.783 2.907 -3.765 1.00 91.62 304 TYR A O 1
ATOM 2227 N N . GLN A 1 305 ? -4.362 4.383 -4.338 1.00 92.31 305 GLN A N 1
ATOM 2228 C CA . GLN A 1 305 ? -4.728 3.690 -5.584 1.00 92.31 305 GLN A CA 1
ATOM 2229 C C . GLN A 1 305 ? -3.571 3.662 -6.588 1.00 92.31 305 GLN A C 1
ATOM 2231 O O . GLN A 1 305 ? -3.436 2.718 -7.367 1.00 92.31 305 GLN A O 1
ATOM 2236 N N . THR A 1 306 ? -2.731 4.693 -6.580 1.00 92.81 306 THR A N 1
ATOM 2237 C CA . THR A 1 306 ? -1.580 4.765 -7.479 1.00 92.81 306 THR A CA 1
ATOM 2238 C C . THR A 1 306 ? -0.450 3.876 -7.000 1.00 92.81 306 THR A C 1
ATOM 2240 O O . THR A 1 306 ? 0.052 3.080 -7.788 1.00 92.81 306 THR A O 1
ATOM 2243 N N . ILE A 1 307 ? -0.125 3.911 -5.705 1.00 93.56 307 ILE A N 1
ATOM 2244 C CA . ILE A 1 307 ? 0.830 2.962 -5.115 1.00 93.56 307 ILE A CA 1
ATOM 2245 C C . ILE A 1 307 ? 0.363 1.517 -5.356 1.00 93.56 307 ILE A C 1
ATOM 2247 O O . ILE A 1 307 ? 1.160 0.683 -5.786 1.00 93.56 307 ILE A O 1
ATOM 2251 N N . ALA A 1 308 ? -0.936 1.237 -5.183 1.00 94.00 308 ALA A N 1
ATOM 2252 C CA . ALA A 1 308 ? -1.529 -0.066 -5.484 1.00 94.00 308 ALA A CA 1
ATOM 2253 C C . ALA A 1 308 ? -1.287 -0.485 -6.935 1.00 94.00 308 ALA A C 1
ATOM 2255 O O . ALA A 1 308 ? -0.871 -1.611 -7.183 1.00 94.00 308 ALA A O 1
ATOM 2256 N N . ARG A 1 309 ? -1.510 0.420 -7.896 1.00 95.00 309 ARG A N 1
ATOM 2257 C CA . ARG A 1 309 ? -1.308 0.133 -9.321 1.00 95.00 309 ARG A CA 1
ATOM 2258 C C . ARG A 1 309 ? 0.135 -0.261 -9.600 1.00 95.00 309 ARG A C 1
ATOM 2260 O O . ARG A 1 309 ? 0.369 -1.278 -10.238 1.00 95.00 309 ARG A O 1
ATOM 2267 N N . GLY A 1 310 ? 1.095 0.496 -9.070 1.00 94.38 310 GLY A N 1
ATOM 2268 C CA . GLY A 1 310 ? 2.508 0.157 -9.217 1.00 94.38 310 GLY A CA 1
ATOM 2269 C C . GLY A 1 310 ? 2.853 -1.199 -8.601 1.00 94.38 310 GLY A C 1
ATOM 2270 O O . GLY A 1 310 ? 3.472 -2.035 -9.255 1.00 94.38 310 GLY A O 1
ATOM 2271 N N . HIS A 1 311 ? 2.387 -1.455 -7.378 1.00 95.06 311 HIS A N 1
ATOM 2272 C CA . HIS A 1 311 ? 2.622 -2.721 -6.686 1.00 95.06 311 HIS A CA 1
ATOM 2273 C C . HIS A 1 311 ? 2.030 -3.928 -7.434 1.00 95.06 311 HIS A C 1
ATOM 2275 O O . HIS A 1 311 ? 2.732 -4.914 -7.662 1.00 95.06 311 HIS A O 1
ATOM 2281 N N . PHE A 1 312 ? 0.767 -3.851 -7.864 1.00 95.38 312 PHE A N 1
ATOM 2282 C CA . PHE A 1 312 ? 0.099 -4.967 -8.535 1.00 95.38 312 PHE A CA 1
ATOM 2283 C C . PHE A 1 312 ? 0.580 -5.179 -9.978 1.00 95.38 312 PHE A C 1
ATOM 2285 O O . PHE A 1 312 ? 0.635 -6.327 -10.414 1.00 95.38 312 PHE A O 1
ATOM 2292 N N . ILE A 1 313 ? 1.044 -4.137 -10.684 1.00 95.31 313 ILE A N 1
ATOM 2293 C CA . ILE A 1 313 ? 1.768 -4.320 -11.954 1.00 95.31 313 ILE A CA 1
ATOM 2294 C C . ILE A 1 313 ? 3.061 -5.111 -11.722 1.00 95.31 313 ILE A C 1
ATOM 2296 O O . ILE A 1 313 ? 3.314 -6.080 -12.438 1.00 95.31 313 ILE A O 1
ATOM 2300 N N . VAL A 1 314 ? 3.866 -4.735 -10.716 1.00 94.50 314 VAL A N 1
ATOM 2301 C CA . VAL A 1 314 ? 5.101 -5.467 -10.381 1.00 94.50 314 VAL A CA 1
ATOM 2302 C C . VAL A 1 314 ? 4.775 -6.922 -10.063 1.00 94.50 314 VAL A C 1
ATOM 2304 O O . VAL A 1 314 ? 5.365 -7.810 -10.665 1.00 94.50 314 VAL A O 1
ATOM 2307 N N . LYS A 1 315 ? 3.793 -7.182 -9.192 1.00 92.88 315 LYS A N 1
ATOM 2308 C CA . LYS A 1 315 ? 3.372 -8.546 -8.839 1.00 92.88 315 LYS A CA 1
ATOM 2309 C C . LYS A 1 315 ? 2.948 -9.364 -10.058 1.00 92.88 315 LYS A C 1
ATOM 2311 O O . LYS A 1 315 ? 3.379 -10.504 -10.193 1.00 92.88 315 LYS A O 1
ATOM 2316 N N . ARG A 1 316 ? 2.147 -8.790 -10.960 1.00 93.94 316 ARG A N 1
ATOM 2317 C CA . ARG A 1 316 ? 1.683 -9.487 -12.168 1.00 93.94 316 ARG A CA 1
ATOM 2318 C C . ARG A 1 316 ? 2.848 -9.839 -13.091 1.00 93.94 316 ARG A C 1
ATOM 2320 O O . ARG A 1 316 ? 2.892 -10.933 -13.645 1.00 93.94 316 ARG A O 1
ATOM 2327 N N . LEU A 1 317 ? 3.807 -8.927 -13.248 1.00 92.31 317 LEU A N 1
ATOM 2328 C CA . LEU A 1 317 ? 5.011 -9.187 -14.035 1.00 92.31 317 LEU A CA 1
ATOM 2329 C C . LEU A 1 317 ? 5.925 -10.215 -13.355 1.00 92.31 317 LEU A C 1
ATOM 2331 O O . LEU A 1 317 ? 6.520 -11.035 -14.046 1.00 92.31 317 LEU A O 1
ATOM 2335 N N . GLU A 1 318 ? 6.022 -10.214 -12.024 1.00 91.31 318 GLU A N 1
ATOM 2336 C CA . GLU A 1 318 ? 6.782 -11.221 -11.271 1.00 91.31 318 GLU A CA 1
ATOM 2337 C C . GLU A 1 318 ? 6.175 -12.625 -11.423 1.00 91.31 318 GLU A C 1
ATOM 2339 O O . GLU A 1 318 ? 6.927 -13.592 -11.529 1.00 91.31 318 GLU A O 1
ATOM 2344 N N . GLU A 1 319 ? 4.843 -12.749 -11.482 1.00 87.50 319 GLU A N 1
ATOM 2345 C CA . GLU A 1 319 ? 4.163 -14.023 -11.768 1.00 87.50 319 GLU A CA 1
ATOM 2346 C C . GLU A 1 319 ? 4.448 -14.532 -13.188 1.00 87.50 319 GLU A C 1
ATOM 2348 O O . GLU A 1 319 ? 4.583 -15.738 -13.388 1.00 87.50 319 GLU A O 1
ATOM 2353 N N . ALA A 1 320 ? 4.578 -13.628 -14.163 1.00 87.69 320 ALA A N 1
ATOM 2354 C CA . ALA A 1 320 ? 4.816 -13.980 -15.563 1.00 87.69 320 ALA A CA 1
ATOM 2355 C C . ALA A 1 320 ? 6.298 -14.234 -15.901 1.00 87.69 320 ALA A C 1
ATOM 2357 O O . ALA A 1 320 ? 6.605 -15.112 -16.705 1.00 87.69 320 ALA A O 1
ATOM 2358 N N . HIS A 1 321 ? 7.220 -13.470 -15.307 1.00 87.06 321 HIS A N 1
ATOM 2359 C CA . HIS A 1 321 ? 8.635 -13.426 -15.709 1.00 87.06 321 HIS A CA 1
ATOM 2360 C C . HIS A 1 321 ? 9.619 -13.805 -14.593 1.00 87.06 321 HIS A C 1
ATOM 2362 O O . HIS A 1 321 ? 10.815 -13.942 -14.849 1.00 87.06 321 HIS A O 1
ATOM 2368 N N . GLY A 1 322 ? 9.137 -13.995 -13.364 1.00 85.94 322 GLY A N 1
ATOM 2369 C CA . GLY A 1 322 ? 9.962 -14.289 -12.197 1.00 85.94 322 GLY A CA 1
ATOM 2370 C C . GLY A 1 322 ? 10.458 -13.038 -11.466 1.00 85.94 322 GLY A C 1
ATOM 2371 O O . GLY A 1 322 ? 10.690 -11.977 -12.049 1.00 85.94 322 GLY A O 1
ATOM 2372 N N . VAL A 1 323 ? 10.645 -13.184 -10.152 1.00 85.81 323 VAL A N 1
ATOM 2373 C CA . VAL A 1 323 ? 10.995 -12.080 -9.241 1.00 85.81 323 VAL A CA 1
ATOM 2374 C C . VAL A 1 323 ? 12.347 -11.457 -9.579 1.00 85.81 323 VAL A C 1
ATOM 2376 O O . VAL A 1 323 ? 12.467 -10.234 -9.594 1.00 85.81 323 VAL A O 1
ATOM 2379 N N . ASP A 1 324 ? 13.359 -12.276 -9.870 1.00 86.62 324 ASP A N 1
ATOM 2380 C CA . ASP A 1 324 ? 14.726 -11.788 -10.077 1.00 86.62 324 ASP A CA 1
ATOM 2381 C C . ASP A 1 324 ? 14.852 -10.950 -11.356 1.00 86.62 324 ASP A C 1
ATOM 2383 O O . ASP A 1 324 ? 15.483 -9.892 -11.341 1.00 86.62 324 ASP A O 1
ATOM 2387 N N . VAL A 1 325 ? 14.186 -11.374 -12.437 1.00 89.12 325 VAL A N 1
ATOM 2388 C CA . VAL A 1 325 ? 14.166 -10.655 -13.722 1.00 89.12 325 VAL A CA 1
ATOM 2389 C C . VAL A 1 325 ? 13.481 -9.301 -13.561 1.00 89.12 325 VAL A C 1
ATOM 2391 O O . VAL A 1 325 ? 14.043 -8.270 -13.928 1.00 89.12 325 VAL A O 1
ATOM 2394 N N . VAL A 1 326 ? 12.287 -9.287 -12.963 1.00 90.38 326 VAL A N 1
ATOM 2395 C CA . VAL A 1 326 ? 11.524 -8.049 -12.762 1.00 90.38 326 VAL A CA 1
ATOM 2396 C C . VAL A 1 326 ? 12.247 -7.108 -11.809 1.00 90.38 326 VAL A C 1
ATOM 2398 O O . VAL A 1 326 ? 12.283 -5.906 -12.056 1.00 90.38 326 VAL A O 1
ATOM 2401 N N . ARG A 1 327 ? 12.873 -7.625 -10.746 1.00 88.31 327 ARG A N 1
ATOM 2402 C CA . ARG A 1 327 ? 13.654 -6.808 -9.813 1.00 88.31 327 ARG A CA 1
ATOM 2403 C C . ARG A 1 327 ? 14.841 -6.138 -10.494 1.00 88.31 327 ARG A C 1
ATOM 2405 O O . ARG A 1 327 ? 15.029 -4.941 -10.284 1.00 88.31 327 ARG A O 1
ATOM 2412 N N . ALA A 1 328 ? 15.617 -6.882 -11.280 1.00 88.25 328 ALA A N 1
ATOM 2413 C CA . ALA A 1 328 ? 16.776 -6.341 -11.983 1.00 88.25 328 ALA A CA 1
ATOM 2414 C C . ALA A 1 328 ? 16.369 -5.228 -12.963 1.00 88.25 328 ALA A C 1
ATOM 2416 O O . ALA A 1 328 ? 16.958 -4.148 -12.967 1.00 88.25 328 ALA A O 1
ATOM 2417 N N . GLU A 1 329 ? 15.302 -5.444 -13.732 1.00 91.25 329 GLU A N 1
ATOM 2418 C CA . GLU A 1 329 ? 14.785 -4.440 -14.668 1.00 91.25 329 GLU A CA 1
ATOM 2419 C C . GLU A 1 329 ? 14.185 -3.226 -13.943 1.00 91.25 329 GLU A C 1
ATOM 2421 O O . GLU A 1 329 ? 14.410 -2.084 -14.339 1.00 91.25 329 GLU A O 1
ATOM 2426 N N . LEU A 1 330 ? 13.488 -3.435 -12.823 1.00 89.44 330 LEU A N 1
ATOM 2427 C CA . LEU A 1 330 ? 12.948 -2.352 -11.998 1.00 89.44 330 LEU A CA 1
ATOM 2428 C C . LEU A 1 330 ? 14.069 -1.467 -11.422 1.00 89.44 330 LEU A C 1
ATOM 2430 O O . LEU A 1 330 ? 13.921 -0.243 -11.367 1.00 89.44 330 LEU A O 1
ATOM 2434 N N . GLN A 1 331 ? 15.198 -2.071 -11.030 1.00 89.19 331 GLN A N 1
ATOM 2435 C CA . GLN A 1 331 ? 16.411 -1.361 -10.607 1.00 89.19 331 GLN A CA 1
ATOM 2436 C C . GLN A 1 331 ? 17.029 -0.563 -11.760 1.00 89.19 331 GLN A C 1
ATOM 2438 O O . GLN A 1 331 ? 17.328 0.619 -11.579 1.00 89.19 331 GLN A O 1
ATOM 2443 N N . ALA A 1 332 ? 17.154 -1.163 -12.947 1.00 89.25 332 ALA A N 1
ATOM 2444 C CA . ALA A 1 332 ? 17.681 -0.488 -14.132 1.00 89.25 332 ALA A CA 1
ATOM 2445 C C . ALA A 1 332 ? 16.841 0.746 -14.511 1.00 89.25 332 ALA A C 1
ATOM 2447 O O . ALA A 1 332 ? 17.379 1.840 -14.673 1.00 89.25 332 ALA A O 1
ATOM 2448 N N . ILE A 1 333 ? 15.512 0.610 -14.548 1.00 90.50 333 ILE A N 1
ATOM 2449 C CA . ILE A 1 333 ? 14.591 1.720 -14.846 1.00 90.50 333 ILE A CA 1
ATOM 2450 C C . ILE A 1 333 ? 14.708 2.838 -13.798 1.00 90.50 333 ILE A C 1
ATOM 2452 O O . ILE A 1 333 ? 14.681 4.024 -14.138 1.00 90.50 333 ILE A O 1
ATOM 2456 N N . CYS A 1 334 ? 14.843 2.484 -12.515 1.00 86.81 334 CYS A N 1
ATOM 2457 C CA . CYS A 1 334 ? 15.050 3.467 -11.451 1.00 86.81 334 CYS A CA 1
ATOM 2458 C C . CYS A 1 334 ? 16.359 4.250 -11.632 1.00 86.81 334 CYS A C 1
ATOM 2460 O O . CYS A 1 334 ? 16.339 5.475 -11.484 1.00 86.81 334 CYS A O 1
ATOM 2462 N N . ALA A 1 335 ? 17.455 3.572 -11.985 1.00 85.75 335 ALA A N 1
ATOM 2463 C CA . ALA A 1 335 ? 18.749 4.199 -12.247 1.00 85.75 335 ALA A CA 1
ATOM 2464 C C . ALA A 1 335 ? 18.695 5.133 -13.470 1.00 85.75 335 ALA A C 1
ATOM 2466 O O . ALA A 1 335 ? 19.079 6.299 -13.377 1.00 85.75 335 ALA A O 1
ATOM 2467 N N . GLU A 1 336 ? 18.109 4.679 -14.584 1.00 88.69 336 GLU A N 1
ATOM 2468 C CA . GLU A 1 336 ? 17.905 5.491 -15.795 1.00 88.69 336 GLU A CA 1
ATOM 2469 C C . GLU A 1 336 ? 17.113 6.777 -15.499 1.00 88.69 336 GLU A C 1
ATOM 2471 O O . GLU A 1 336 ? 17.431 7.867 -15.995 1.00 88.69 336 GLU A O 1
ATOM 2476 N N . ARG A 1 337 ? 16.072 6.670 -14.662 1.00 85.50 337 ARG A N 1
ATOM 2477 C CA . ARG A 1 337 ? 15.274 7.820 -14.221 1.00 85.50 337 ARG A CA 1
ATOM 2478 C C . ARG A 1 337 ? 16.099 8.789 -13.374 1.00 85.50 337 ARG A C 1
ATOM 2480 O O . ARG A 1 337 ? 16.002 9.997 -13.602 1.00 85.50 337 ARG A O 1
ATOM 2487 N N . ALA A 1 338 ? 16.895 8.291 -12.428 1.00 82.81 338 ALA A N 1
ATOM 2488 C CA . ALA A 1 338 ? 17.755 9.121 -11.583 1.00 82.81 338 ALA A CA 1
ATOM 2489 C C . ALA A 1 338 ? 18.767 9.915 -12.427 1.00 82.81 338 ALA A C 1
ATOM 2491 O O . ALA A 1 338 ? 18.883 11.135 -12.284 1.00 82.81 338 ALA A O 1
ATOM 2492 N N . GLU A 1 339 ? 19.408 9.267 -13.403 1.00 85.50 339 GLU A N 1
ATOM 2493 C CA . GLU A 1 339 ? 20.317 9.923 -14.348 1.00 85.50 339 GLU A CA 1
ATOM 2494 C C . GLU A 1 339 ? 19.620 10.984 -15.209 1.00 85.50 339 GLU A C 1
ATOM 2496 O O . GLU A 1 339 ? 20.178 12.050 -15.480 1.00 85.50 339 GLU A O 1
ATOM 2501 N N . ARG A 1 340 ? 18.390 10.716 -15.668 1.00 86.31 340 ARG A N 1
ATOM 2502 C CA . ARG A 1 340 ? 17.595 11.688 -16.434 1.00 86.31 340 ARG A CA 1
ATOM 2503 C C . ARG A 1 340 ? 17.295 12.938 -15.603 1.00 86.31 340 ARG A C 1
ATOM 2505 O O . ARG A 1 340 ? 17.486 14.048 -16.095 1.00 86.31 340 ARG A O 1
ATOM 2512 N N . LEU A 1 341 ? 16.896 12.768 -14.342 1.00 83.44 341 LEU A N 1
ATOM 2513 C CA . LEU A 1 341 ? 16.635 13.878 -13.417 1.00 83.44 341 LEU A CA 1
ATOM 2514 C C . LEU A 1 341 ? 17.915 14.641 -13.045 1.00 83.44 341 LEU A C 1
ATOM 2516 O O . LEU A 1 341 ? 17.895 15.864 -12.919 1.00 83.44 341 LEU A O 1
ATOM 2520 N N . ALA A 1 342 ? 19.043 13.945 -12.884 1.00 81.81 342 ALA A N 1
ATOM 2521 C CA . ALA A 1 342 ? 20.340 14.571 -12.634 1.00 81.81 342 ALA A CA 1
ATOM 2522 C C . ALA A 1 342 ? 20.819 15.413 -13.828 1.00 81.81 342 ALA A C 1
ATOM 2524 O O . ALA A 1 342 ? 21.349 16.505 -13.631 1.00 81.81 342 ALA A O 1
ATOM 2525 N N . ARG A 1 343 ? 20.593 14.943 -15.062 1.00 84.81 343 ARG A N 1
ATOM 2526 C CA . ARG A 1 343 ? 20.875 15.714 -16.282 1.00 84.81 343 ARG A CA 1
ATOM 2527 C C . ARG A 1 343 ? 19.982 16.945 -16.398 1.00 84.81 343 ARG A C 1
ATOM 2529 O O . ARG A 1 343 ? 20.507 18.022 -16.641 1.00 84.81 343 ARG A O 1
ATOM 2536 N N . GLY A 1 344 ? 18.677 16.812 -16.152 1.00 77.56 344 GLY A N 1
ATOM 2537 C CA . GLY A 1 344 ? 17.743 17.945 -16.183 1.00 77.56 344 GLY A CA 1
ATOM 2538 C C . GLY A 1 344 ? 18.096 19.049 -15.179 1.00 77.56 344 GLY A C 1
ATOM 2539 O O . GLY A 1 344 ? 18.047 20.222 -15.524 1.00 77.56 344 GLY A O 1
ATOM 2540 N N . ARG A 1 345 ? 18.548 18.683 -13.970 1.00 69.81 345 ARG A N 1
ATOM 2541 C CA . ARG A 1 345 ? 1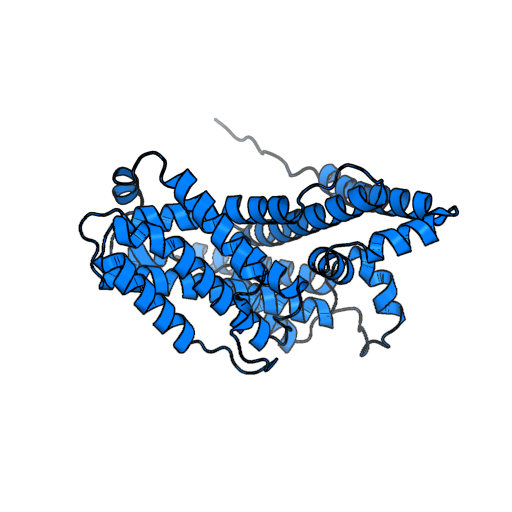8.982 19.636 -12.929 1.00 69.81 345 ARG A CA 1
ATOM 2542 C C . ARG A 1 345 ? 20.310 20.349 -13.209 1.00 69.81 345 ARG A C 1
ATOM 2544 O O . ARG A 1 345 ? 20.595 21.320 -12.531 1.00 69.81 345 ARG A O 1
ATOM 2551 N N . ARG A 1 346 ? 21.140 19.869 -14.144 1.00 61.91 346 ARG A N 1
ATOM 2552 C CA . ARG A 1 346 ? 22.385 20.562 -14.546 1.00 61.91 346 ARG A CA 1
ATOM 2553 C C . ARG A 1 346 ? 22.171 21.610 -15.639 1.00 61.91 346 ARG A C 1
ATOM 2555 O O . ARG A 1 346 ? 23.104 22.340 -15.946 1.00 61.91 346 ARG A O 1
ATOM 2562 N N . VAL A 1 347 ? 20.997 21.617 -16.269 1.00 56.53 347 VAL A N 1
ATOM 2563 C CA . VAL A 1 347 ? 20.661 22.493 -17.405 1.00 56.53 347 VAL A CA 1
ATOM 2564 C C . VAL A 1 347 ? 19.813 23.699 -16.959 1.00 56.53 347 VAL A C 1
ATOM 2566 O O . VAL A 1 347 ? 19.628 24.628 -17.739 1.00 56.53 347 VAL A O 1
ATOM 2569 N N . VAL A 1 348 ? 19.335 23.695 -15.710 1.00 45.56 348 VAL A N 1
ATOM 2570 C CA . VAL A 1 348 ? 18.617 24.795 -15.038 1.00 45.56 348 VAL A CA 1
ATOM 2571 C C . VAL A 1 348 ? 19.559 25.465 -14.050 1.00 45.56 348 VAL A C 1
ATOM 2573 O O . VAL A 1 348 ? 19.527 26.710 -13.970 1.00 45.56 348 VAL A O 1
#

Secondary structure (DSSP, 8-state):
----------HHHHHHHHHHHHHHHHHHHHHHHTSTHHHHHHHHHHTS-HHHHHHHHHSTTTTTTTTTTS--S---SS---HHHHHHHHHHHHHHTPPPHHHHHHHHH---HHHHGGGPPTTHHHHHHHHHHHHHHHHHHTGGGGS---TTSPP-HHHHHHHHHHHHHHHHHTHHHHHHHHHHHHHHHHHHHHHHHHHHTT--TTSHHHHHHHHHHHHH-SGGGGSTTHHHHHHHHHHHHHHHHHHHHHHHHHT-----HHHHHHHHHHHHHHHHHHHHHHHTTSS---HHHHHHHHHHHHHHHHHHHHHHHHHHHHHHHH-HHHHHHHHHHHHHHHHHHHHHHHT--